Protein AF-A0A5P6VT16-F1 (afdb_monomer_lite)

pLDDT: mean 87.95, std 10.65, range [38.97, 98.38]

Sequence (265 aa):
MRKNKILIAFFLSLLVLIGIEFFIYVNYSTITKDVTNISFVVSGDNMDLWENLRTGAETAALDNDCEILFVTSSVEAGAEGEIEAIKRQLKDGADYVVVSSNYHSEVEDYISEMGLEDKVSFLSTGDDDAMNKELVSYILKNSSNSVLLLCNQQDEQLGTLLKDSNIYFKTMSFEDYSFEEDITFKNFDIYAIDNRSEAVYYLDKGMVKALAYRDDYSLGYITVKQVLTGKSFSSIAKQVPLYYVVDKESMYTEKFQKILFPFAK

InterPro domains:
  IPR028082 Periplasmic binding protein-like I [SSF53822] (38-113)

Secondary structure (DSSP, 8-state):
-HHHHHHHHHHHHHHHHHHHHHHHHHHHTTTS----EEEEEEESSSSTTTHHHHHHHHHHHHHHT-EEEEEEE-GGGHHHHHHHHHHHHHHTT-SEEEEE-S-HHHHHHHHHHHT-TTTEEEPP---HHHHHHHHHHHHHHH--S-EEEEESS--HHHHHHHHTSS--EEEE-STT--TTT-GGGTTSEEEEE--SHHHHHHHHHTSSSEEEEE-HHHHHHHHHHHHHH---HHHHSTT---EEEEETTTTTSHHHHHHHS----

Radius of gyration: 25.92 Å; chains: 1; bounding box: 53×57×88 Å

Organism: Pseudobutyrivibrio xylanivorans (NCBI:txid185007)

Foldseek 3Di:
DVVVVVVVVVVVVVVVVVVVVVVCVVCVVVVDDPAAEEEEEEEAPDCQQPVLLVLLLVVLCVVPRHHYHYDYFYVVCAPVSSLVVVVVCVVVPHQAYEYAHPNCVSNVVVCVVVVVPLHYYYQDPACVVVLLLVQLVVCLVPDPAAAEEAEQDPDVVNVVSCVVDPHHYDYDHPVVDDLVPDPVCVRHAYAYEGAGLVNVVCLLVCVHFKYKHFQSSNSSNLVSVCSVPVDDSCVSCPPPPGIDIDHNVRCPPPVNVCRNCPPDD

Structure (mmCIF, N/CA/C/O backbone):
data_AF-A0A5P6VT16-F1
#
_entry.id   AF-A0A5P6VT16-F1
#
loop_
_atom_site.group_PDB
_atom_site.id
_atom_site.type_symbol
_atom_site.label_atom_id
_atom_site.label_alt_id
_atom_site.label_comp_id
_atom_site.label_asym_id
_atom_site.label_entity_id
_atom_site.label_seq_id
_atom_site.pdbx_PDB_ins_code
_atom_site.Cartn_x
_atom_site.Cartn_y
_atom_site.Cartn_z
_atom_site.occupancy
_atom_site.B_iso_or_equiv
_atom_site.auth_seq_id
_atom_site.auth_comp_id
_atom_site.auth_asym_id
_atom_site.auth_atom_id
_atom_site.pdbx_PDB_model_num
ATOM 1 N N . MET A 1 1 ? 33.244 -39.686 -57.682 1.00 58.06 1 MET A N 1
ATOM 2 C CA . MET A 1 1 ? 32.699 -38.323 -57.912 1.00 58.06 1 MET A CA 1
ATOM 3 C C . MET A 1 1 ? 31.344 -38.055 -57.237 1.00 58.06 1 MET A C 1
ATOM 5 O O . MET A 1 1 ? 31.183 -36.966 -56.709 1.00 58.06 1 MET A O 1
ATOM 9 N N . ARG A 1 2 ? 30.375 -38.993 -57.202 1.00 64.19 2 ARG A N 1
ATOM 10 C CA . ARG A 1 2 ? 29.028 -38.759 -56.615 1.00 64.19 2 ARG A CA 1
ATOM 11 C C . ARG A 1 2 ? 29.013 -38.560 -55.085 1.00 64.19 2 ARG A C 1
ATOM 13 O O . ARG A 1 2 ? 28.271 -37.718 -54.604 1.00 64.19 2 ARG A O 1
ATOM 20 N N . LYS A 1 3 ? 29.874 -39.270 -54.338 1.00 69.00 3 LYS A N 1
ATOM 21 C CA . LYS A 1 3 ? 30.001 -39.147 -52.868 1.00 69.00 3 LYS A CA 1
ATOM 22 C C . LYS A 1 3 ? 30.502 -37.762 -52.422 1.00 69.00 3 LYS A C 1
ATOM 24 O O . LYS A 1 3 ? 29.952 -37.189 -51.492 1.00 69.00 3 LYS A O 1
ATOM 29 N N . ASN A 1 4 ? 31.458 -37.180 -53.148 1.00 73.62 4 ASN A N 1
ATOM 30 C CA . ASN A 1 4 ? 32.001 -35.852 -52.834 1.00 73.62 4 ASN A CA 1
ATOM 31 C C . ASN A 1 4 ? 30.965 -34.743 -53.077 1.00 73.62 4 ASN A C 1
ATOM 33 O O . ASN A 1 4 ? 30.931 -33.777 -52.331 1.00 73.62 4 ASN A O 1
ATOM 37 N N . LYS A 1 5 ? 30.075 -34.904 -54.069 1.00 80.12 5 LYS A N 1
ATOM 38 C CA . LYS A 1 5 ? 28.977 -33.953 -54.320 1.00 80.12 5 LYS A CA 1
ATOM 39 C C . LYS A 1 5 ? 27.949 -33.929 -53.183 1.00 80.12 5 LYS A C 1
ATOM 41 O O . LYS A 1 5 ? 27.425 -32.868 -52.878 1.00 80.12 5 LYS A O 1
ATOM 46 N N . ILE A 1 6 ? 27.695 -35.076 -52.546 1.00 87.00 6 ILE A N 1
ATOM 47 C CA . ILE A 1 6 ? 26.780 -35.180 -51.395 1.00 87.00 6 ILE A CA 1
ATOM 48 C C . ILE A 1 6 ? 27.394 -34.510 -50.161 1.00 87.00 6 ILE A C 1
ATOM 50 O O . ILE A 1 6 ? 26.720 -33.735 -49.496 1.00 87.00 6 ILE A O 1
ATOM 54 N N . LEU A 1 7 ? 28.683 -34.750 -49.900 1.00 87.56 7 LEU A N 1
ATOM 55 C CA . LEU A 1 7 ? 29.422 -34.071 -48.829 1.00 87.56 7 LEU A CA 1
ATOM 56 C C . LEU A 1 7 ? 29.428 -32.548 -49.016 1.00 87.56 7 LEU A C 1
ATOM 58 O O . LEU A 1 7 ? 29.137 -31.817 -48.079 1.00 87.56 7 LEU A O 1
ATOM 62 N N . ILE A 1 8 ? 29.688 -32.070 -50.234 1.00 88.88 8 ILE A N 1
ATOM 63 C CA . ILE A 1 8 ? 29.669 -30.634 -50.546 1.00 88.88 8 ILE A CA 1
ATOM 64 C C . ILE A 1 8 ? 28.267 -30.039 -50.342 1.00 88.88 8 ILE A C 1
ATOM 66 O O . ILE A 1 8 ? 28.143 -28.977 -49.742 1.00 88.88 8 ILE A O 1
ATOM 70 N N . ALA A 1 9 ? 27.211 -30.730 -50.786 1.00 89.94 9 ALA A N 1
ATOM 71 C CA . ALA A 1 9 ? 25.833 -30.286 -50.577 1.00 89.94 9 ALA A CA 1
ATOM 72 C C . ALA A 1 9 ? 25.458 -30.217 -49.086 1.00 89.94 9 ALA A C 1
ATOM 74 O O . ALA A 1 9 ? 24.780 -29.283 -48.667 1.00 89.94 9 ALA A O 1
ATOM 75 N N . PHE A 1 10 ? 25.942 -31.165 -48.279 1.00 93.56 10 PHE A N 1
ATOM 76 C CA . PHE A 1 10 ? 25.746 -31.161 -46.832 1.00 93.56 10 PHE A CA 1
ATOM 77 C C . PHE A 1 10 ? 26.415 -29.950 -46.163 1.00 93.56 10 PHE A C 1
ATOM 79 O O . PHE A 1 10 ? 25.763 -29.235 -45.407 1.00 93.56 10 PHE A O 1
ATOM 86 N N . PHE A 1 11 ? 27.679 -29.657 -46.491 1.00 94.56 11 PHE A N 1
ATOM 87 C CA . PHE A 1 11 ? 28.374 -28.480 -45.952 1.00 94.56 11 PHE A CA 1
ATOM 88 C C . PHE A 1 11 ? 27.746 -27.156 -46.403 1.00 94.56 11 PHE A C 1
ATOM 90 O O . PHE A 1 11 ? 27.659 -26.223 -45.609 1.00 94.56 11 PHE A O 1
ATOM 97 N N . LEU A 1 12 ? 27.261 -27.079 -47.646 1.00 94.50 12 LEU A N 1
ATOM 98 C CA . LEU A 1 12 ? 26.498 -25.925 -48.133 1.00 94.50 12 LEU A CA 1
ATOM 99 C C . LEU A 1 12 ? 25.199 -25.733 -47.345 1.00 94.50 12 LEU A C 1
ATOM 101 O O . LEU A 1 12 ? 24.892 -24.615 -46.950 1.00 94.50 12 LEU A O 1
ATOM 105 N N . SER A 1 13 ? 24.467 -26.813 -47.068 1.00 92.94 13 SER A N 1
ATOM 106 C CA . SER A 1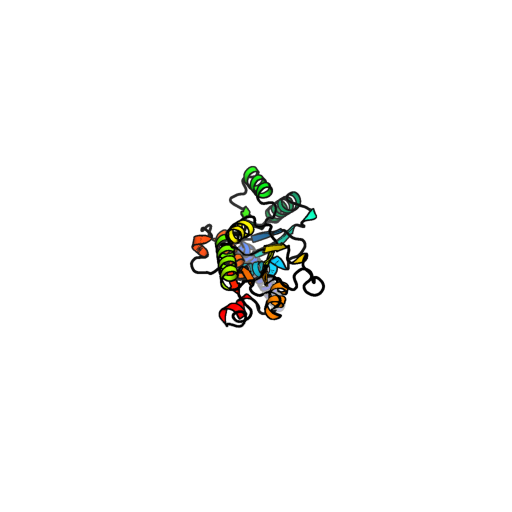 13 ? 23.262 -26.757 -46.236 1.00 92.94 13 SER A CA 1
ATOM 107 C C . SER A 1 13 ? 23.566 -26.293 -44.810 1.00 92.94 13 SER A C 1
ATOM 109 O O . SER A 1 13 ? 22.794 -25.522 -44.248 1.00 92.94 13 SER A O 1
ATOM 111 N N . LEU A 1 14 ? 24.685 -26.740 -44.231 1.00 95.44 14 LEU A N 1
ATOM 112 C CA . LEU A 1 14 ? 25.118 -26.324 -42.896 1.00 95.44 14 LEU A CA 1
ATOM 113 C C . LEU A 1 14 ? 25.451 -24.825 -42.861 1.00 95.44 14 LEU A C 1
ATOM 115 O O . LEU A 1 14 ? 25.030 -24.119 -41.953 1.00 95.44 14 LEU A O 1
ATOM 119 N N . LEU A 1 15 ? 26.154 -24.327 -43.882 1.00 95.06 15 LEU A N 1
ATOM 120 C CA . LEU A 1 15 ? 26.464 -22.902 -44.028 1.00 95.06 15 LEU A CA 1
ATOM 121 C C . LEU A 1 15 ? 25.205 -22.043 -44.164 1.00 95.06 15 LEU A C 1
ATOM 123 O O . LEU A 1 15 ? 25.150 -20.956 -43.599 1.00 95.06 15 LEU A O 1
ATOM 127 N N . VAL A 1 16 ? 24.192 -22.532 -44.881 1.00 96.00 16 VAL A N 1
ATOM 128 C CA . VAL A 1 16 ? 22.901 -21.842 -44.995 1.00 96.00 16 VAL A CA 1
ATOM 129 C C . VAL A 1 16 ? 22.181 -21.801 -43.646 1.00 96.00 16 VAL A C 1
ATOM 131 O O . VAL A 1 16 ? 21.675 -20.745 -43.285 1.00 96.00 16 VAL A O 1
ATOM 134 N N . LEU A 1 17 ? 22.176 -22.896 -42.877 1.00 96.31 17 LEU A N 1
ATOM 135 C CA . LEU A 1 17 ? 21.584 -22.922 -41.532 1.00 96.31 17 LEU A CA 1
ATOM 136 C C . LEU A 1 17 ? 22.273 -21.935 -40.584 1.00 96.31 17 LEU A C 1
ATOM 138 O O . LEU A 1 17 ? 21.596 -21.124 -39.963 1.00 96.31 17 LEU A O 1
ATOM 142 N N . ILE A 1 18 ? 23.608 -21.935 -40.556 1.00 96.19 18 ILE A N 1
ATOM 143 C CA . ILE A 1 18 ? 24.394 -20.981 -39.758 1.00 96.19 18 ILE A CA 1
ATOM 144 C C . ILE A 1 18 ? 24.110 -19.542 -40.207 1.00 96.19 18 ILE A C 1
ATOM 146 O O . ILE A 1 18 ? 23.984 -18.646 -39.379 1.00 96.19 18 ILE A O 1
ATOM 150 N N . GLY A 1 19 ? 23.977 -19.307 -41.516 1.00 95.62 19 GLY A N 1
ATOM 151 C CA . GLY A 1 19 ? 23.623 -17.996 -42.057 1.00 95.62 19 GLY A CA 1
ATOM 152 C C . GLY A 1 19 ? 22.228 -17.531 -41.635 1.00 95.62 19 GLY A C 1
ATOM 153 O O . GLY A 1 19 ? 22.052 -16.353 -41.341 1.00 95.62 19 GLY A O 1
ATOM 154 N N . ILE A 1 20 ? 21.253 -18.443 -41.564 1.00 95.06 20 ILE A N 1
ATOM 155 C CA . ILE A 1 20 ? 19.899 -18.154 -41.073 1.00 95.06 20 ILE A CA 1
ATOM 156 C C . ILE A 1 20 ? 19.929 -17.854 -39.571 1.00 95.06 20 ILE A C 1
ATOM 158 O O . ILE A 1 20 ? 19.359 -16.850 -39.160 1.00 95.06 20 ILE A O 1
ATOM 162 N N . GLU A 1 21 ? 20.618 -18.662 -38.761 1.00 92.69 21 GLU A N 1
ATOM 163 C CA . GLU A 1 21 ? 20.774 -18.408 -37.320 1.00 92.69 21 GLU A CA 1
ATOM 164 C C . GLU A 1 21 ? 21.469 -17.070 -37.055 1.00 92.69 21 GLU A C 1
ATOM 166 O O . GLU A 1 21 ? 21.004 -16.283 -36.233 1.00 92.69 21 GLU A O 1
ATOM 171 N N . PHE A 1 22 ? 22.534 -16.766 -37.799 1.00 92.31 22 PHE A N 1
ATOM 172 C CA . PHE A 1 22 ? 23.239 -15.492 -37.706 1.00 92.31 22 PHE A CA 1
ATOM 173 C C . PHE A 1 22 ? 22.358 -14.317 -38.141 1.00 92.31 22 PHE A C 1
ATOM 175 O O . PHE A 1 22 ? 22.348 -13.277 -37.488 1.00 92.31 22 PHE A O 1
ATOM 182 N N . PHE A 1 23 ? 21.582 -14.477 -39.216 1.00 90.62 23 PHE A N 1
ATOM 183 C CA . PHE A 1 23 ? 20.633 -13.461 -39.665 1.00 90.62 23 PHE A CA 1
ATOM 184 C C . PHE A 1 23 ? 19.537 -13.219 -38.624 1.00 90.62 23 PHE A C 1
ATOM 186 O O . PHE A 1 23 ? 19.219 -12.066 -38.344 1.00 90.62 23 PHE A O 1
ATOM 193 N N . ILE A 1 24 ? 18.995 -14.277 -38.017 1.00 88.06 24 ILE A N 1
ATOM 194 C CA . ILE A 1 24 ? 18.037 -14.164 -36.914 1.00 88.06 24 ILE A CA 1
ATOM 195 C C . ILE A 1 24 ? 18.693 -13.445 -35.737 1.00 88.06 24 ILE A C 1
ATOM 197 O O . ILE A 1 24 ? 18.118 -12.484 -35.260 1.00 88.06 24 ILE A O 1
ATOM 201 N N . TYR A 1 25 ? 19.901 -13.831 -35.320 1.00 84.12 25 TYR A N 1
ATOM 202 C CA . TYR A 1 25 ? 20.623 -13.213 -34.203 1.00 84.12 25 TYR A CA 1
ATOM 203 C C . TYR A 1 25 ? 20.893 -11.715 -34.416 1.00 84.12 25 TYR A C 1
ATOM 205 O O . TYR A 1 25 ? 20.636 -10.908 -33.527 1.00 84.12 25 TYR A O 1
ATOM 213 N N . VAL A 1 26 ? 21.360 -11.323 -35.606 1.00 81.06 26 VAL A N 1
ATOM 214 C CA . VAL A 1 26 ? 21.640 -9.913 -35.934 1.00 81.06 26 VAL A CA 1
ATOM 215 C C . VAL A 1 26 ? 20.359 -9.079 -35.990 1.00 81.06 26 VAL A C 1
ATOM 217 O O . VAL A 1 26 ? 20.375 -7.926 -35.573 1.00 81.06 26 VAL A O 1
ATOM 220 N N . ASN A 1 27 ? 19.253 -9.650 -36.475 1.00 76.12 27 ASN A N 1
ATOM 221 C CA . ASN A 1 27 ? 17.959 -8.961 -36.528 1.00 76.12 27 ASN A CA 1
ATOM 222 C C . ASN A 1 27 ? 17.112 -9.161 -35.256 1.00 76.12 27 ASN A C 1
ATOM 224 O O . ASN A 1 27 ? 16.048 -8.560 -35.127 1.00 76.12 27 ASN A O 1
ATOM 228 N N . TYR A 1 28 ? 17.564 -9.976 -34.299 1.00 65.00 28 TYR A N 1
ATOM 229 C CA . TYR A 1 28 ? 16.864 -10.225 -33.037 1.00 65.00 28 TYR A CA 1
ATOM 230 C C . TYR A 1 28 ? 16.788 -8.946 -32.198 1.00 65.00 28 TYR A C 1
ATOM 232 O O . TYR A 1 28 ? 15.742 -8.635 -31.635 1.00 65.00 28 TYR A O 1
ATOM 240 N N . SER A 1 29 ? 17.858 -8.144 -32.215 1.00 56.09 29 SER A N 1
ATOM 241 C CA . SER A 1 29 ? 17.920 -6.842 -31.538 1.00 56.09 29 SER A CA 1
ATOM 242 C C . SER A 1 29 ? 16.958 -5.798 -32.110 1.00 56.09 29 SER A C 1
ATOM 244 O O . SER A 1 29 ? 16.706 -4.786 -31.469 1.00 56.09 29 SER A O 1
ATOM 246 N N . THR A 1 30 ? 16.408 -6.022 -33.308 1.00 53.25 30 THR A N 1
ATOM 247 C CA . THR A 1 30 ? 15.412 -5.131 -33.925 1.00 53.25 30 THR A CA 1
ATOM 248 C C . THR A 1 30 ? 13.970 -5.549 -33.613 1.00 53.25 30 THR A C 1
ATOM 250 O O . THR A 1 30 ? 13.046 -4.821 -33.967 1.00 53.25 30 THR A O 1
ATOM 253 N N . ILE A 1 31 ? 13.764 -6.710 -32.974 1.00 52.75 31 ILE A N 1
ATOM 254 C CA . ILE A 1 31 ? 12.443 -7.309 -32.708 1.00 52.75 31 ILE A CA 1
ATOM 255 C C . ILE A 1 31 ? 12.099 -7.303 -31.208 1.00 52.75 31 ILE A C 1
ATOM 257 O O . ILE A 1 31 ? 10.918 -7.276 -30.861 1.00 52.75 31 ILE A O 1
ATOM 261 N N . THR A 1 32 ? 13.085 -7.280 -30.306 1.00 52.44 32 THR A N 1
ATOM 262 C CA . THR A 1 32 ? 12.828 -7.098 -28.871 1.00 52.44 32 THR A CA 1
ATOM 263 C C . THR A 1 32 ? 12.469 -5.640 -28.597 1.00 52.44 32 THR A C 1
ATOM 265 O O . THR A 1 32 ? 13.326 -4.761 -28.655 1.00 52.44 32 THR A O 1
ATOM 268 N N . LYS A 1 33 ? 11.185 -5.386 -28.326 1.00 56.12 33 LYS A N 1
ATOM 269 C CA . LYS A 1 33 ? 10.709 -4.169 -27.655 1.00 56.12 33 LYS A CA 1
ATOM 270 C C . LYS A 1 33 ? 11.601 -3.955 -26.424 1.00 56.12 33 LYS A C 1
ATOM 272 O O . LYS A 1 33 ? 11.806 -4.914 -25.686 1.00 56.12 33 LYS A O 1
ATOM 277 N N . ASP A 1 34 ? 12.171 -2.762 -26.264 1.00 70.94 34 ASP A N 1
ATOM 278 C CA . ASP A 1 34 ? 12.968 -2.421 -25.080 1.00 70.94 34 ASP A CA 1
ATOM 279 C C . ASP A 1 34 ? 12.079 -2.670 -23.852 1.00 70.94 34 ASP A C 1
ATOM 281 O O . ASP A 1 34 ? 11.010 -2.060 -23.730 1.00 70.94 34 ASP A O 1
ATOM 285 N N . VAL A 1 35 ? 12.422 -3.675 -23.045 1.00 86.44 35 VAL A N 1
ATOM 286 C CA . VAL A 1 35 ? 11.613 -4.075 -21.890 1.00 86.44 35 VAL A CA 1
ATOM 287 C C . VAL A 1 35 ? 11.861 -3.035 -20.816 1.00 86.44 35 VAL A C 1
ATOM 289 O O . VAL A 1 35 ? 12.987 -2.888 -20.351 1.00 86.44 35 VAL A O 1
ATOM 292 N N . THR A 1 36 ? 10.819 -2.295 -20.448 1.00 94.56 36 THR A N 1
ATOM 293 C CA . THR A 1 36 ? 10.935 -1.282 -19.400 1.00 94.56 36 THR A CA 1
ATOM 294 C C . THR A 1 36 ? 11.198 -1.955 -18.057 1.00 94.56 36 THR A C 1
ATOM 296 O O . THR A 1 36 ? 10.441 -2.838 -17.656 1.00 94.56 36 THR A O 1
ATOM 299 N N . ASN A 1 37 ? 12.236 -1.517 -17.354 1.00 96.25 37 ASN A N 1
ATOM 300 C CA . ASN A 1 37 ? 12.629 -2.019 -16.044 1.00 96.25 37 ASN A CA 1
ATOM 301 C C . ASN A 1 37 ? 12.201 -1.034 -14.953 1.00 96.25 37 ASN A C 1
ATOM 303 O O . ASN A 1 37 ? 12.633 0.121 -14.945 1.00 96.25 37 ASN A O 1
ATOM 307 N N . ILE A 1 38 ? 11.364 -1.484 -14.018 1.00 98.12 38 ILE A N 1
ATOM 308 C CA . ILE A 1 38 ? 10.862 -0.664 -12.908 1.00 98.12 38 ILE A CA 1
ATOM 309 C C . ILE A 1 38 ? 11.318 -1.270 -11.579 1.00 98.12 38 ILE A C 1
ATOM 311 O O . ILE A 1 38 ? 10.876 -2.351 -11.190 1.00 98.12 38 ILE A O 1
ATOM 315 N N . SER A 1 39 ? 12.156 -0.554 -10.835 1.00 98.06 39 SER A N 1
ATOM 316 C CA . SER A 1 39 ? 12.567 -0.990 -9.499 1.00 98.06 39 SER A CA 1
ATOM 317 C C . SER A 1 39 ? 11.718 -0.337 -8.412 1.00 98.06 39 SER A C 1
ATOM 319 O O . SER A 1 39 ? 11.526 0.872 -8.406 1.00 98.06 39 SER A O 1
ATOM 321 N N . PHE A 1 40 ? 11.252 -1.119 -7.449 1.00 97.94 40 PHE A N 1
ATOM 322 C CA . PHE A 1 40 ? 10.616 -0.653 -6.224 1.00 97.94 40 PHE A CA 1
ATOM 323 C C . PHE A 1 40 ? 11.640 -0.690 -5.090 1.00 97.94 40 PHE A C 1
ATOM 325 O O . PHE A 1 40 ? 12.167 -1.753 -4.763 1.00 97.94 40 PHE A O 1
ATOM 332 N N . VAL A 1 41 ? 11.920 0.465 -4.491 1.00 96.88 41 VAL A N 1
ATOM 333 C CA . VAL A 1 41 ? 12.727 0.598 -3.273 1.00 96.88 41 VAL A CA 1
ATOM 334 C C . VAL A 1 41 ? 11.771 0.854 -2.117 1.00 96.88 41 VAL A C 1
ATOM 336 O O . VAL A 1 41 ? 11.066 1.861 -2.109 1.00 96.88 41 VAL A O 1
ATOM 339 N N . VAL A 1 42 ? 11.714 -0.070 -1.164 1.00 94.06 42 VAL A N 1
ATOM 340 C CA . VAL A 1 42 ? 10.754 -0.028 -0.055 1.00 94.06 42 VAL A CA 1
ATOM 341 C C . VAL A 1 42 ? 11.464 -0.072 1.296 1.00 94.06 42 VAL A C 1
ATOM 343 O O . VAL A 1 42 ? 12.429 -0.819 1.470 1.00 94.06 42 VAL A O 1
ATOM 346 N N . SER A 1 43 ? 10.997 0.721 2.259 1.00 89.56 43 SER A N 1
ATOM 347 C CA . SER A 1 43 ? 11.519 0.698 3.628 1.00 89.56 43 SER A CA 1
ATOM 348 C C . SER A 1 43 ? 11.143 -0.593 4.358 1.00 89.56 43 SER A C 1
ATOM 350 O O . SER A 1 43 ? 10.011 -1.071 4.258 1.00 89.56 43 SER A O 1
ATOM 352 N N . GLY A 1 44 ? 12.065 -1.114 5.162 1.00 85.50 44 GLY A N 1
ATOM 353 C CA . GLY A 1 44 ? 11.826 -2.239 6.063 1.00 85.50 44 GLY A CA 1
ATOM 354 C C . GLY A 1 44 ? 12.870 -3.338 5.924 1.00 85.50 44 GLY A C 1
ATOM 355 O O . GLY A 1 44 ? 13.586 -3.433 4.930 1.00 85.50 44 GLY A O 1
ATOM 356 N N . ASP A 1 45 ? 12.949 -4.195 6.936 1.00 83.19 45 ASP A N 1
ATOM 357 C CA . ASP A 1 45 ? 13.944 -5.270 6.975 1.00 83.19 45 ASP A CA 1
ATOM 358 C C . ASP A 1 45 ? 13.466 -6.552 6.266 1.00 83.19 45 ASP A C 1
ATOM 360 O O . ASP A 1 45 ? 14.270 -7.433 5.960 1.00 83.19 45 ASP A O 1
ATOM 364 N N . ASN A 1 46 ? 12.164 -6.661 5.975 1.00 81.19 46 ASN A N 1
ATOM 365 C CA . ASN A 1 46 ? 11.552 -7.803 5.295 1.00 81.19 46 ASN A CA 1
ATOM 366 C C . ASN A 1 46 ? 10.546 -7.369 4.208 1.00 81.19 46 ASN A C 1
ATOM 368 O O . ASN A 1 46 ? 10.200 -6.195 4.080 1.00 81.19 46 ASN A O 1
ATOM 372 N N . MET A 1 47 ? 10.117 -8.333 3.386 1.00 83.69 47 MET A N 1
ATOM 373 C CA . MET A 1 47 ? 9.183 -8.114 2.271 1.00 83.69 47 MET A CA 1
ATOM 374 C C . MET A 1 47 ? 7.718 -8.319 2.671 1.00 83.69 47 MET A C 1
ATOM 376 O O . MET A 1 47 ? 6.836 -7.980 1.893 1.00 83.69 47 MET A O 1
ATOM 380 N N . ASP A 1 48 ? 7.437 -8.829 3.873 1.00 80.69 48 ASP A N 1
ATOM 381 C CA . ASP A 1 48 ? 6.101 -9.297 4.270 1.00 80.69 48 ASP A CA 1
ATOM 382 C C . ASP A 1 48 ? 5.027 -8.201 4.163 1.00 80.69 48 ASP A C 1
ATOM 384 O O . ASP A 1 48 ? 3.913 -8.464 3.712 1.00 80.69 48 ASP A O 1
ATOM 388 N N . LEU A 1 49 ? 5.374 -6.957 4.521 1.00 78.81 49 LEU A N 1
ATOM 389 C CA . LEU A 1 49 ? 4.497 -5.783 4.378 1.00 78.81 49 LEU A CA 1
ATOM 390 C C . LEU A 1 49 ? 4.225 -5.406 2.915 1.00 78.81 49 LEU A C 1
ATOM 392 O O . LEU A 1 49 ? 3.225 -4.766 2.612 1.00 78.81 49 LEU A O 1
ATOM 396 N N . TRP A 1 50 ? 5.112 -5.807 2.010 1.00 87.44 50 TRP A N 1
ATOM 397 C CA . TRP A 1 50 ? 5.126 -5.405 0.610 1.00 87.44 50 TRP A CA 1
ATOM 398 C C . TRP A 1 50 ? 4.706 -6.531 -0.339 1.00 87.44 50 TRP A C 1
ATOM 400 O O . TRP A 1 50 ? 4.591 -6.280 -1.534 1.00 87.44 50 TRP A O 1
ATOM 410 N N . GLU A 1 51 ? 4.436 -7.751 0.137 1.00 88.06 51 GLU A N 1
ATOM 411 C CA . GLU A 1 51 ? 4.116 -8.895 -0.735 1.00 88.06 51 GLU A CA 1
ATOM 412 C C . GLU A 1 51 ? 2.853 -8.676 -1.579 1.00 88.06 51 GLU A C 1
ATOM 414 O O . GLU A 1 51 ? 2.825 -8.995 -2.772 1.00 88.06 51 GLU A O 1
ATOM 419 N N . ASN A 1 52 ? 1.808 -8.076 -1.003 1.00 88.62 52 ASN A N 1
ATOM 420 C CA . ASN A 1 52 ? 0.589 -7.764 -1.754 1.00 88.62 52 ASN A CA 1
ATOM 421 C C . ASN A 1 52 ? 0.849 -6.679 -2.807 1.00 88.62 52 ASN A C 1
ATOM 423 O O . ASN A 1 52 ? 0.443 -6.839 -3.961 1.00 88.62 52 ASN A O 1
ATOM 427 N N . LEU A 1 53 ? 1.596 -5.632 -2.436 1.00 92.00 53 LEU A N 1
ATOM 428 C CA . LEU A 1 53 ? 2.048 -4.580 -3.351 1.00 92.00 53 LEU A CA 1
ATOM 429 C C . LEU A 1 53 ? 2.865 -5.170 -4.509 1.00 92.00 53 LEU A C 1
ATOM 431 O O . LEU A 1 53 ? 2.592 -4.889 -5.678 1.00 92.00 53 LEU A O 1
ATOM 435 N N . ARG A 1 54 ? 3.824 -6.041 -4.183 1.00 93.75 54 ARG A N 1
ATOM 436 C CA . ARG A 1 54 ? 4.684 -6.763 -5.121 1.00 93.75 54 ARG A CA 1
ATOM 437 C C . ARG A 1 54 ? 3.864 -7.607 -6.079 1.00 93.75 54 ARG A C 1
ATOM 439 O O . ARG A 1 54 ? 4.015 -7.460 -7.284 1.00 93.75 54 ARG A O 1
ATOM 446 N N . THR A 1 55 ? 2.934 -8.410 -5.573 1.00 92.81 55 THR A N 1
ATOM 447 C CA . THR A 1 55 ? 2.064 -9.258 -6.402 1.00 92.81 55 THR A CA 1
ATOM 448 C C . THR A 1 55 ? 1.212 -8.428 -7.372 1.00 92.81 55 THR A C 1
ATOM 450 O O . THR A 1 55 ? 1.045 -8.793 -8.542 1.00 92.81 55 THR A O 1
ATOM 453 N N . GLY A 1 56 ? 0.684 -7.291 -6.911 1.00 93.56 56 GLY A N 1
ATOM 454 C CA . GLY A 1 56 ? -0.059 -6.346 -7.745 1.00 93.56 56 GLY A CA 1
ATOM 455 C C . GLY A 1 56 ? 0.793 -5.754 -8.863 1.00 93.56 56 GLY A C 1
ATOM 456 O O . GLY A 1 56 ? 0.402 -5.779 -10.034 1.00 93.56 56 GLY A O 1
ATOM 457 N N . ALA A 1 57 ? 1.990 -5.286 -8.509 1.00 96.62 57 ALA A N 1
ATOM 458 C CA . ALA A 1 57 ? 2.961 -4.773 -9.463 1.00 96.62 57 ALA A CA 1
ATOM 459 C C . ALA A 1 57 ? 3.389 -5.853 -10.473 1.00 96.62 57 ALA A C 1
ATOM 461 O O . ALA A 1 57 ? 3.399 -5.577 -11.669 1.00 96.62 57 ALA A O 1
ATOM 462 N N . GLU A 1 58 ? 3.669 -7.089 -10.037 1.00 96.38 58 GLU A N 1
ATOM 463 C CA . GLU A 1 58 ? 4.060 -8.212 -10.913 1.00 96.38 58 GLU A CA 1
ATOM 464 C C . GLU A 1 58 ? 2.954 -8.537 -11.914 1.00 96.38 58 GLU A C 1
ATOM 466 O O . GLU A 1 58 ? 3.221 -8.770 -13.092 1.00 96.38 58 GLU A O 1
ATOM 471 N N . THR A 1 59 ? 1.698 -8.496 -11.467 1.00 96.06 59 THR A N 1
ATOM 472 C CA . THR A 1 59 ? 0.544 -8.688 -12.352 1.00 96.06 59 THR A CA 1
ATOM 473 C C . THR A 1 59 ? 0.497 -7.594 -13.421 1.00 96.06 59 THR A C 1
ATOM 475 O O . THR A 1 59 ? 0.359 -7.895 -14.606 1.00 96.06 59 THR A O 1
ATOM 478 N N . ALA A 1 60 ? 0.651 -6.323 -13.034 1.00 95.94 60 ALA A N 1
ATOM 479 C CA . ALA A 1 60 ? 0.699 -5.230 -14.002 1.00 95.94 60 ALA A CA 1
ATOM 480 C C . ALA A 1 60 ? 1.902 -5.348 -14.943 1.00 95.94 60 ALA A C 1
ATOM 482 O O . ALA A 1 60 ? 1.784 -5.007 -16.118 1.00 95.94 60 ALA A O 1
ATOM 483 N N . ALA A 1 61 ? 3.034 -5.843 -14.455 1.00 95.88 61 ALA A N 1
ATOM 484 C CA . ALA A 1 61 ? 4.229 -6.022 -15.259 1.00 95.88 61 ALA A CA 1
ATOM 485 C C . ALA A 1 61 ? 4.012 -7.042 -16.383 1.00 95.88 61 ALA A C 1
ATOM 487 O O . ALA A 1 61 ? 4.293 -6.756 -17.549 1.00 95.88 61 ALA A O 1
ATOM 488 N N . LEU A 1 62 ? 3.387 -8.175 -16.045 1.00 94.44 62 LEU A N 1
ATOM 489 C CA . LEU A 1 62 ? 2.959 -9.188 -17.011 1.00 94.44 62 LEU A CA 1
ATOM 490 C C . LEU A 1 62 ? 1.971 -8.623 -18.040 1.00 94.44 62 LEU A C 1
ATOM 492 O O . LEU A 1 62 ? 2.105 -8.900 -19.228 1.00 94.44 62 LEU A O 1
ATOM 496 N N . ASP A 1 63 ? 1.007 -7.809 -17.605 1.00 95.88 63 ASP A N 1
ATOM 497 C CA . ASP A 1 63 ? 0.006 -7.202 -18.492 1.00 95.88 63 ASP A CA 1
ATOM 498 C C . ASP A 1 63 ? 0.594 -6.165 -19.471 1.00 95.88 63 ASP A C 1
ATOM 500 O O . ASP A 1 63 ? -0.058 -5.826 -20.462 1.00 95.88 63 ASP A O 1
ATOM 504 N N . ASN A 1 64 ? 1.777 -5.607 -19.182 1.00 94.00 64 ASN A N 1
ATOM 505 C CA . ASN A 1 64 ? 2.357 -4.483 -19.929 1.00 94.00 64 ASN A CA 1
ATOM 506 C C . ASN A 1 64 ? 3.720 -4.785 -20.577 1.00 94.00 64 ASN A C 1
ATOM 508 O O . ASN A 1 64 ? 4.319 -3.879 -21.162 1.00 94.00 64 ASN A O 1
ATOM 512 N N . ASP A 1 65 ? 4.181 -6.038 -20.531 1.00 92.56 65 ASP A N 1
ATOM 513 C CA . ASP A 1 65 ? 5.500 -6.467 -21.016 1.00 92.56 65 ASP A CA 1
ATOM 514 C C . ASP A 1 65 ? 6.658 -5.664 -20.385 1.00 92.56 65 ASP A C 1
ATOM 516 O O . ASP A 1 65 ? 7.553 -5.194 -21.093 1.00 92.56 65 ASP A O 1
ATOM 520 N N . CYS A 1 66 ? 6.621 -5.458 -19.065 1.00 94.69 66 CYS A N 1
ATOM 521 C CA . CYS A 1 66 ? 7.702 -4.805 -18.325 1.00 94.69 66 CYS A CA 1
ATOM 522 C C . CYS A 1 66 ? 8.272 -5.729 -17.242 1.00 94.69 66 CYS A C 1
ATOM 524 O O . CYS A 1 66 ? 7.641 -6.707 -16.839 1.00 94.69 66 CYS A O 1
ATOM 526 N N . GLU A 1 67 ? 9.475 -5.421 -16.773 1.00 95.00 67 GLU A N 1
ATOM 527 C CA . GLU A 1 67 ? 10.137 -6.145 -15.692 1.00 95.00 67 GLU A CA 1
ATOM 528 C C . GLU A 1 67 ? 10.122 -5.308 -14.422 1.00 95.00 67 GLU A C 1
ATOM 530 O O . GLU A 1 67 ? 10.215 -4.078 -14.463 1.00 95.00 67 GLU A O 1
ATOM 535 N N . ILE A 1 68 ? 9.984 -5.986 -13.283 1.00 96.44 68 ILE A N 1
ATOM 536 C CA . ILE A 1 68 ? 9.997 -5.323 -11.988 1.00 96.44 68 ILE A CA 1
ATOM 537 C C . ILE A 1 68 ? 10.948 -5.992 -11.014 1.00 96.44 68 ILE A C 1
ATOM 539 O O . ILE A 1 68 ? 11.084 -7.216 -10.988 1.00 96.44 68 ILE A O 1
ATOM 543 N N . LEU A 1 69 ? 11.564 -5.172 -10.168 1.00 96.69 69 LEU A N 1
ATOM 544 C CA . LEU A 1 69 ? 12.469 -5.619 -9.119 1.00 96.69 69 LEU A CA 1
ATOM 545 C C . LEU A 1 69 ? 12.110 -4.938 -7.802 1.00 96.69 69 LEU A C 1
ATOM 547 O O . LEU A 1 69 ? 12.048 -3.719 -7.741 1.00 96.69 69 LEU A O 1
ATOM 551 N N . PHE A 1 70 ? 11.901 -5.713 -6.742 1.00 96.31 70 PHE A N 1
ATOM 552 C CA . PHE A 1 70 ? 11.677 -5.188 -5.394 1.00 96.31 70 PHE A CA 1
ATOM 553 C C . PHE A 1 70 ? 12.961 -5.276 -4.574 1.00 96.31 70 PHE A C 1
ATOM 555 O O . PHE A 1 70 ? 13.611 -6.322 -4.541 1.00 96.31 70 PHE A O 1
ATOM 562 N N . VAL A 1 71 ? 13.307 -4.182 -3.901 1.00 95.25 71 VAL A N 1
ATOM 563 C CA . VAL A 1 71 ? 14.489 -4.058 -3.050 1.00 95.25 71 VAL A CA 1
ATOM 564 C C . VAL A 1 71 ? 14.080 -3.434 -1.725 1.00 95.25 71 VAL A C 1
ATOM 566 O O . VAL A 1 71 ? 13.470 -2.367 -1.700 1.00 95.25 71 VAL A O 1
ATOM 569 N N . THR A 1 72 ? 14.439 -4.088 -0.624 1.00 93.50 72 THR A N 1
ATOM 570 C CA . THR A 1 72 ? 14.286 -3.517 0.714 1.00 93.50 72 THR A CA 1
ATOM 571 C C . THR A 1 72 ? 15.470 -2.630 1.075 1.00 93.50 72 THR A C 1
ATOM 573 O O . THR A 1 72 ? 16.616 -2.917 0.715 1.00 93.50 72 THR A O 1
ATOM 576 N N . SER A 1 73 ? 15.196 -1.569 1.826 1.00 92.06 73 SER A N 1
ATOM 577 C CA . SER A 1 73 ? 16.205 -0.803 2.552 1.00 92.06 73 SER A CA 1
ATOM 578 C C . SER A 1 73 ? 15.965 -0.953 4.047 1.00 92.06 73 SER A C 1
ATOM 580 O O . SER A 1 73 ? 14.866 -0.664 4.526 1.00 92.06 73 SER A O 1
ATOM 582 N N . SER A 1 74 ? 16.990 -1.399 4.776 1.00 88.44 74 SER A N 1
ATOM 583 C CA . SER A 1 74 ? 16.869 -1.633 6.213 1.00 88.44 74 SER A CA 1
ATOM 584 C C . SER A 1 74 ? 16.586 -0.341 6.968 1.00 88.44 74 SER A C 1
ATOM 586 O O . SER A 1 74 ? 17.072 0.734 6.606 1.00 88.44 74 SER A O 1
ATOM 588 N N . VAL A 1 75 ? 15.841 -0.460 8.066 1.00 83.94 75 VAL A N 1
ATOM 589 C CA . VAL A 1 75 ? 15.499 0.695 8.913 1.00 83.94 75 VAL A CA 1
ATOM 590 C C . VAL A 1 75 ? 16.763 1.307 9.528 1.00 83.94 75 VAL A C 1
ATOM 592 O O . VAL A 1 75 ? 16.885 2.524 9.634 1.00 83.94 75 VAL A O 1
ATOM 595 N N . GLU A 1 76 ? 17.746 0.471 9.877 1.00 88.75 76 GLU A N 1
ATOM 596 C CA . GLU A 1 76 ? 19.032 0.910 10.436 1.00 88.75 76 GLU A CA 1
ATOM 597 C C . GLU A 1 76 ? 19.836 1.791 9.467 1.00 88.75 76 GLU A C 1
ATOM 599 O O . GLU A 1 76 ? 20.535 2.705 9.901 1.00 88.75 76 GLU A O 1
ATOM 604 N N . ALA A 1 77 ? 19.733 1.541 8.159 1.00 89.62 77 ALA A N 1
ATOM 605 C CA . ALA A 1 77 ? 20.470 2.306 7.157 1.00 89.62 77 ALA A CA 1
ATOM 606 C C . ALA A 1 77 ? 19.879 3.707 6.917 1.00 89.62 77 ALA A C 1
ATOM 608 O O . ALA A 1 77 ? 20.545 4.563 6.330 1.00 89.62 77 ALA A O 1
ATOM 609 N N . GLY A 1 78 ? 18.647 3.951 7.374 1.00 92.69 78 GLY A N 1
ATOM 610 C CA . GLY A 1 78 ? 17.985 5.243 7.275 1.00 92.69 78 GLY A CA 1
ATOM 611 C C . GLY A 1 78 ? 17.813 5.749 5.838 1.00 92.69 78 GLY A C 1
ATOM 612 O O . GLY A 1 78 ? 17.840 4.984 4.869 1.00 92.69 78 GLY A O 1
ATOM 613 N N . ALA A 1 79 ? 17.693 7.072 5.703 1.00 95.06 79 ALA A N 1
ATOM 614 C CA . ALA A 1 79 ? 17.587 7.750 4.411 1.00 95.06 79 ALA A CA 1
ATOM 615 C C . ALA A 1 79 ? 18.775 7.448 3.477 1.00 95.06 79 ALA A C 1
ATOM 617 O O . ALA A 1 79 ? 18.596 7.266 2.274 1.00 95.06 79 ALA A O 1
ATOM 618 N N . GLU A 1 80 ? 19.995 7.355 4.021 1.00 96.19 80 GLU A N 1
ATOM 619 C CA . GLU A 1 80 ? 21.200 7.065 3.231 1.00 96.19 80 GLU A CA 1
ATOM 620 C C . GLU A 1 80 ? 21.126 5.690 2.556 1.00 96.19 80 GLU A C 1
ATOM 622 O O . GLU A 1 80 ? 21.511 5.552 1.392 1.00 96.19 80 GLU A O 1
ATOM 627 N N . GLY A 1 81 ? 20.593 4.685 3.260 1.00 95.88 81 GLY A N 1
ATOM 628 C CA . GLY A 1 81 ? 20.363 3.349 2.712 1.00 95.88 81 GLY A CA 1
ATOM 629 C C . GLY A 1 81 ? 19.408 3.354 1.522 1.00 95.88 81 GLY A C 1
ATOM 630 O O . GLY A 1 81 ? 19.709 2.751 0.487 1.00 95.88 81 GLY A O 1
ATOM 631 N N . GLU A 1 82 ? 18.296 4.082 1.636 1.00 96.38 82 GLU A N 1
ATOM 632 C CA . GLU A 1 82 ? 17.301 4.198 0.566 1.00 96.38 82 GLU A CA 1
ATOM 633 C C . GLU A 1 82 ? 17.865 4.936 -0.647 1.00 96.38 82 GLU A C 1
ATOM 635 O O . GLU A 1 82 ? 17.729 4.469 -1.780 1.00 96.38 82 GLU A O 1
ATOM 640 N N . ILE A 1 83 ? 18.580 6.039 -0.418 1.00 97.75 83 ILE A N 1
ATOM 641 C CA . ILE A 1 83 ? 19.259 6.801 -1.470 1.00 97.75 83 ILE A CA 1
ATOM 642 C C . ILE A 1 83 ? 20.278 5.921 -2.207 1.00 97.75 83 ILE A C 1
ATOM 644 O O . ILE A 1 83 ? 20.352 5.946 -3.439 1.00 97.75 83 ILE A O 1
ATOM 648 N N . GLU A 1 84 ? 21.062 5.115 -1.489 1.00 97.56 84 GLU A N 1
ATOM 649 C CA . GLU A 1 84 ? 22.025 4.202 -2.110 1.00 97.56 84 GLU A CA 1
ATOM 650 C C . GLU A 1 84 ? 21.341 3.058 -2.871 1.00 97.56 84 GLU A C 1
ATOM 652 O O . GLU A 1 84 ? 21.823 2.636 -3.927 1.00 97.56 84 GLU A O 1
ATOM 657 N N . ALA A 1 85 ? 20.199 2.565 -2.385 1.00 97.62 85 ALA A N 1
ATOM 658 C CA . ALA A 1 85 ? 19.386 1.612 -3.129 1.00 97.62 85 ALA A CA 1
ATOM 659 C C . ALA A 1 85 ? 18.901 2.228 -4.451 1.00 97.62 85 ALA A C 1
ATOM 661 O O . ALA A 1 85 ? 19.139 1.632 -5.502 1.00 97.62 85 ALA A O 1
ATOM 662 N N . ILE A 1 86 ? 18.336 3.441 -4.430 1.00 98.12 86 ILE A N 1
ATOM 663 C CA . ILE A 1 86 ? 17.887 4.169 -5.632 1.00 98.12 86 ILE A CA 1
ATOM 664 C C . ILE A 1 86 ? 19.036 4.328 -6.637 1.00 98.12 86 ILE A C 1
ATOM 666 O O . ILE A 1 86 ? 18.894 3.957 -7.805 1.00 98.12 86 ILE A O 1
ATOM 670 N N . LYS A 1 87 ? 20.202 4.814 -6.187 1.00 98.06 87 LYS A N 1
ATOM 671 C CA . LYS A 1 87 ? 21.402 4.979 -7.031 1.00 98.06 87 LYS A CA 1
ATOM 672 C C . LYS A 1 87 ? 21.798 3.684 -7.722 1.00 98.06 87 LYS A C 1
ATOM 674 O O . LYS A 1 87 ? 22.096 3.679 -8.917 1.00 98.06 87 LYS A O 1
ATOM 679 N N . ARG A 1 88 ? 21.815 2.587 -6.968 1.00 97.81 88 ARG A N 1
ATOM 680 C CA . ARG A 1 88 ? 22.176 1.266 -7.478 1.00 97.81 88 ARG A CA 1
ATOM 681 C C . ARG A 1 88 ? 21.177 0.778 -8.517 1.00 97.81 88 ARG A C 1
ATOM 683 O O . ARG A 1 88 ? 21.607 0.340 -9.571 1.00 97.81 88 ARG A O 1
ATOM 690 N N . GLN A 1 89 ? 19.877 0.928 -8.265 1.00 98.19 89 GLN A N 1
ATOM 691 C CA . GLN A 1 89 ? 18.843 0.515 -9.217 1.00 98.19 89 GLN A CA 1
ATOM 692 C C . GLN A 1 89 ? 18.958 1.263 -10.548 1.00 98.19 89 GLN A C 1
ATOM 694 O O . GLN A 1 89 ? 18.977 0.642 -11.608 1.00 98.19 89 GLN A O 1
ATOM 699 N N . LEU A 1 90 ? 19.132 2.586 -10.503 1.00 97.44 90 LEU A N 1
ATOM 700 C CA . LEU A 1 90 ? 19.343 3.392 -11.710 1.00 97.44 90 LEU A CA 1
ATOM 701 C C . LEU A 1 90 ? 20.627 2.995 -12.454 1.00 97.44 90 LEU A C 1
ATOM 703 O O . LEU A 1 90 ? 20.651 2.951 -13.683 1.00 97.44 90 LEU A O 1
ATOM 707 N N . LYS A 1 91 ? 21.704 2.694 -11.720 1.00 96.75 91 LYS A N 1
ATOM 708 C CA . LYS A 1 91 ? 22.976 2.234 -12.295 1.00 96.75 91 LYS A CA 1
ATOM 709 C C . LYS A 1 91 ? 22.864 0.847 -12.934 1.00 96.75 91 LYS A C 1
ATOM 711 O O . LYS A 1 91 ? 23.512 0.609 -13.952 1.00 96.75 91 LYS A O 1
ATOM 716 N N . ASP A 1 92 ? 22.068 -0.036 -12.345 1.00 95.69 92 ASP A N 1
ATOM 717 C CA . ASP A 1 92 ? 21.873 -1.416 -12.795 1.00 95.69 92 ASP A CA 1
ATOM 718 C C . ASP A 1 92 ? 20.897 -1.522 -13.983 1.00 95.69 92 ASP A C 1
ATOM 720 O O . ASP A 1 92 ? 20.712 -2.608 -14.527 1.00 95.69 92 ASP A O 1
ATOM 724 N N . GLY A 1 93 ? 20.341 -0.395 -14.443 1.00 92.88 93 GLY A N 1
ATOM 725 C CA . GLY A 1 93 ? 19.553 -0.311 -15.673 1.00 92.88 93 GLY A CA 1
ATOM 726 C C . GLY A 1 93 ? 18.051 -0.140 -15.466 1.00 92.88 93 GLY A C 1
ATOM 727 O O . GLY A 1 93 ? 17.304 -0.307 -16.425 1.00 92.88 93 GLY A O 1
ATOM 728 N N . ALA A 1 94 ? 17.594 0.202 -14.257 1.00 96.94 94 ALA A N 1
ATOM 729 C CA . ALA A 1 94 ? 16.201 0.584 -14.056 1.00 96.94 94 ALA A CA 1
ATOM 730 C C . ALA A 1 94 ? 15.879 1.865 -14.844 1.00 96.94 94 ALA A C 1
ATOM 732 O O . ALA A 1 94 ? 16.550 2.892 -14.691 1.00 96.94 94 ALA A O 1
ATOM 733 N N . ASP A 1 95 ? 14.829 1.813 -15.661 1.00 97.12 95 ASP A N 1
ATOM 734 C CA . ASP A 1 95 ? 14.289 2.983 -16.354 1.00 97.12 95 ASP A CA 1
ATOM 735 C C . ASP A 1 95 ? 13.590 3.912 -15.363 1.00 97.12 95 ASP A C 1
ATOM 737 O O . ASP A 1 95 ? 13.729 5.136 -15.441 1.00 97.12 95 ASP A O 1
ATOM 741 N N . TYR A 1 96 ? 12.893 3.303 -14.399 1.00 98.06 96 TYR A N 1
ATOM 742 C CA . TYR A 1 96 ? 12.148 3.987 -13.356 1.00 98.06 96 TYR A CA 1
ATOM 743 C C . TYR A 1 96 ? 12.391 3.357 -11.989 1.00 98.06 96 TYR A C 1
ATOM 745 O O . TYR A 1 96 ? 12.536 2.140 -11.861 1.00 98.06 96 TYR A O 1
ATOM 753 N N . VAL A 1 97 ? 12.367 4.191 -10.953 1.00 98.38 97 VAL A N 1
ATOM 754 C CA . VAL A 1 97 ? 12.385 3.758 -9.559 1.00 98.38 97 VAL A CA 1
ATOM 755 C C . VAL A 1 97 ? 11.153 4.301 -8.844 1.00 98.38 97 VAL A C 1
ATOM 757 O O . VAL A 1 97 ? 10.865 5.495 -8.879 1.00 98.38 97 VAL A O 1
ATOM 760 N N . VAL A 1 98 ? 10.416 3.417 -8.186 1.00 97.94 98 VAL A N 1
ATOM 761 C CA . VAL A 1 98 ? 9.314 3.766 -7.294 1.00 97.94 98 VAL A CA 1
ATOM 762 C C . VAL A 1 98 ? 9.801 3.618 -5.863 1.00 97.94 98 VAL A C 1
ATOM 764 O O . VAL A 1 98 ? 10.325 2.568 -5.502 1.00 97.94 98 VAL A O 1
ATOM 767 N N . VAL A 1 99 ? 9.622 4.648 -5.044 1.00 96.25 99 VAL A N 1
ATOM 768 C CA . VAL A 1 99 ? 10.119 4.660 -3.668 1.00 96.25 99 VAL A CA 1
ATOM 769 C C . VAL A 1 99 ? 8.963 4.708 -2.680 1.00 96.25 99 VAL A C 1
ATOM 771 O O . VAL A 1 99 ? 8.151 5.629 -2.713 1.00 96.25 99 VAL A O 1
ATOM 774 N N . SER A 1 100 ? 8.904 3.739 -1.772 1.00 92.00 100 SER A N 1
ATOM 775 C CA . SER A 1 100 ? 8.115 3.844 -0.546 1.00 92.00 100 SER A CA 1
ATOM 776 C C . SER A 1 100 ? 9.073 4.082 0.611 1.00 92.00 100 SER A C 1
ATOM 778 O O . SER A 1 100 ? 9.762 3.153 1.025 1.00 92.00 100 SER A O 1
ATOM 780 N N . SER A 1 101 ? 9.138 5.332 1.071 1.00 89.06 101 SER A N 1
ATOM 781 C CA . SER A 1 101 ? 10.155 5.828 2.001 1.00 89.06 101 SER A CA 1
ATOM 782 C C . SER A 1 101 ? 9.549 6.244 3.338 1.00 89.06 101 SER A C 1
ATOM 784 O O . SER A 1 101 ? 8.584 7.008 3.371 1.00 89.06 101 SER A O 1
ATOM 786 N N . ASN A 1 102 ? 10.176 5.823 4.436 1.00 86.69 102 ASN A N 1
ATOM 787 C CA . ASN A 1 102 ? 9.943 6.377 5.773 1.00 86.69 102 ASN A CA 1
ATOM 788 C C . ASN A 1 102 ? 10.690 7.710 6.000 1.00 86.69 102 ASN A C 1
ATOM 790 O O . ASN A 1 102 ? 10.466 8.371 7.011 1.00 86.69 102 ASN A O 1
ATOM 794 N N . TYR A 1 103 ? 11.551 8.110 5.061 1.00 90.00 103 TYR A N 1
ATOM 795 C CA . TYR A 1 103 ? 12.412 9.299 5.090 1.00 90.00 103 TYR A CA 1
ATOM 796 C C . TYR A 1 103 ? 12.100 10.213 3.898 1.00 90.00 103 TYR A C 1
ATOM 798 O O . TYR A 1 103 ? 12.974 10.591 3.116 1.00 90.00 103 TYR A O 1
ATOM 806 N N . HIS A 1 104 ? 10.806 10.504 3.716 1.00 90.38 104 HIS A N 1
ATOM 807 C CA . HIS A 1 104 ? 10.290 11.160 2.514 1.00 90.38 104 HIS A CA 1
ATOM 808 C C . HIS A 1 104 ? 11.018 12.469 2.192 1.00 90.38 104 HIS A C 1
ATOM 810 O O . HIS A 1 104 ? 11.402 12.666 1.045 1.00 90.38 104 HIS A O 1
ATOM 816 N N . SER A 1 105 ? 11.254 13.321 3.197 1.00 93.44 105 SER A N 1
ATOM 817 C CA . SER A 1 105 ? 11.898 14.627 3.008 1.00 93.44 105 SER A CA 1
ATOM 818 C C . SER A 1 105 ? 13.322 14.481 2.474 1.00 93.44 105 SER A C 1
ATOM 820 O O . SER A 1 105 ? 13.680 15.115 1.490 1.00 93.44 105 SER A O 1
ATOM 822 N N . GLU A 1 106 ? 14.133 13.626 3.094 1.00 96.44 106 GLU A N 1
ATOM 823 C CA . GLU A 1 106 ? 15.536 13.437 2.730 1.00 96.44 106 GLU A CA 1
ATOM 824 C C . GLU A 1 106 ? 15.689 12.797 1.346 1.00 96.44 106 GLU A C 1
ATOM 826 O O . GLU A 1 106 ? 16.586 13.150 0.575 1.00 96.44 106 GLU A O 1
ATOM 831 N N . VAL A 1 107 ? 14.804 11.854 1.013 1.00 96.38 107 VAL A N 1
ATOM 832 C CA . VAL A 1 107 ? 14.784 11.225 -0.310 1.00 96.38 107 VAL A CA 1
ATOM 833 C C . VAL A 1 107 ? 14.284 12.207 -1.377 1.00 96.38 107 VAL A C 1
ATOM 835 O O . VAL A 1 107 ? 14.826 12.218 -2.482 1.00 96.38 107 VAL A O 1
ATOM 838 N N . GLU A 1 108 ? 13.295 13.048 -1.067 1.00 96.75 108 GLU A N 1
ATOM 839 C CA . GLU A 1 108 ? 12.771 14.076 -1.978 1.00 96.75 108 GLU A CA 1
ATOM 840 C C . GLU A 1 108 ? 13.825 15.149 -2.279 1.00 96.75 108 GLU A C 1
ATOM 842 O O . GLU A 1 108 ? 14.027 15.501 -3.448 1.00 96.75 108 GLU A O 1
ATOM 847 N N . ASP A 1 109 ? 14.555 15.600 -1.255 1.00 97.88 109 ASP A N 1
ATOM 848 C CA . ASP A 1 109 ? 15.688 16.514 -1.401 1.00 97.88 109 ASP A CA 1
ATOM 849 C C . ASP A 1 109 ? 16.742 15.911 -2.343 1.00 97.88 109 ASP A C 1
ATOM 851 O O . ASP A 1 109 ? 17.150 16.548 -3.314 1.00 97.88 109 ASP A O 1
ATOM 855 N N . TYR A 1 110 ? 17.119 14.643 -2.134 1.00 97.56 110 TYR A N 1
ATOM 856 C CA . TYR A 1 110 ? 18.071 13.942 -3.001 1.00 97.56 110 TYR A CA 1
ATOM 857 C C . TYR A 1 110 ? 17.599 13.837 -4.462 1.00 97.56 110 TYR A C 1
ATOM 859 O O . TYR A 1 110 ? 18.383 14.083 -5.386 1.00 97.56 110 TYR A O 1
ATOM 867 N N . ILE A 1 111 ? 16.334 13.462 -4.688 1.00 97.69 111 ILE A N 1
ATOM 868 C CA . ILE A 1 111 ? 15.750 13.352 -6.035 1.00 97.69 111 ILE A CA 1
ATOM 869 C C . ILE A 1 111 ? 15.816 14.708 -6.746 1.00 97.69 111 ILE A C 1
ATOM 871 O O . ILE A 1 111 ? 16.246 14.766 -7.902 1.00 97.69 111 ILE A O 1
ATOM 875 N N . SER A 1 112 ? 15.455 15.781 -6.038 1.00 97.56 112 SER A N 1
ATOM 876 C CA . SER A 1 112 ? 15.436 17.151 -6.558 1.00 97.56 112 SER A CA 1
ATOM 877 C C . SER A 1 112 ? 16.844 17.680 -6.850 1.00 97.56 112 SER A C 1
ATOM 879 O O . SER A 1 112 ? 17.102 18.259 -7.905 1.00 97.56 112 SER A O 1
ATOM 881 N N . GLU A 1 113 ? 17.801 17.449 -5.945 1.00 97.88 113 GLU A N 1
ATOM 882 C CA . GLU A 1 113 ? 19.199 17.859 -6.123 1.00 97.88 113 GLU A CA 1
ATOM 883 C C . GLU A 1 113 ? 19.855 17.198 -7.343 1.00 97.88 113 GLU A C 1
ATOM 885 O O . GLU A 1 113 ? 20.711 17.799 -7.999 1.00 97.88 113 GLU A O 1
ATOM 890 N N . MET A 1 114 ? 19.465 15.960 -7.652 1.00 97.44 114 MET A N 1
ATOM 891 C CA . MET A 1 114 ? 20.013 15.182 -8.763 1.00 97.44 114 MET A CA 1
ATOM 892 C C . MET A 1 114 ? 19.227 15.305 -10.069 1.00 97.44 114 MET A C 1
ATOM 894 O O . MET A 1 114 ? 19.692 14.782 -11.085 1.00 97.44 114 MET A O 1
ATOM 898 N N . GLY A 1 115 ? 18.085 15.997 -10.071 1.00 97.31 115 GLY A N 1
ATOM 899 C CA . GLY A 1 115 ? 17.227 16.126 -11.250 1.00 97.31 115 GLY A CA 1
ATOM 900 C C . GLY A 1 115 ? 16.666 14.777 -11.712 1.00 97.31 115 GLY A C 1
ATOM 901 O O . GLY A 1 115 ? 16.755 14.434 -12.895 1.00 97.31 115 GLY A O 1
ATOM 902 N N . LEU A 1 116 ? 16.211 13.952 -10.764 1.00 97.44 116 LEU A N 1
ATOM 903 C CA . LEU A 1 116 ? 15.746 12.582 -11.000 1.00 97.44 116 LEU A CA 1
ATOM 904 C C . LEU A 1 116 ? 14.217 12.448 -11.065 1.00 97.44 116 LEU A C 1
ATOM 906 O O . LEU A 1 116 ? 13.721 11.327 -11.142 1.00 97.44 116 LEU A O 1
ATOM 910 N N . GLU A 1 117 ? 13.467 13.547 -11.070 1.00 95.69 117 GLU A N 1
ATOM 911 C CA . GLU A 1 117 ? 11.998 13.577 -10.992 1.00 95.69 117 GLU A CA 1
ATOM 912 C C . GLU A 1 117 ? 11.316 12.845 -12.160 1.00 95.69 117 GLU A C 1
ATOM 914 O O . GLU A 1 117 ? 10.228 12.293 -12.007 1.00 95.69 117 GLU A O 1
ATOM 919 N N . ASP A 1 118 ? 11.973 12.789 -13.322 1.00 94.69 118 ASP A N 1
ATOM 920 C CA . ASP A 1 118 ? 11.479 12.068 -14.503 1.00 94.69 118 ASP A CA 1
ATOM 921 C C . ASP A 1 118 ? 11.661 10.539 -14.403 1.00 94.69 118 ASP A C 1
ATOM 923 O O . ASP A 1 118 ? 11.098 9.793 -15.207 1.00 94.69 118 ASP A O 1
ATOM 927 N N . LYS A 1 119 ? 12.468 10.059 -13.445 1.00 96.44 119 LYS A N 1
ATOM 928 C CA . LYS A 1 119 ? 12.826 8.637 -13.284 1.00 96.44 119 LYS A CA 1
ATOM 929 C C . LYS A 1 119 ? 12.432 8.056 -11.937 1.00 96.44 119 LYS A C 1
ATOM 931 O O . LYS A 1 119 ? 12.169 6.861 -11.849 1.00 96.44 119 LYS A O 1
ATOM 936 N N . VAL A 1 120 ? 12.430 8.866 -10.887 1.00 97.50 120 VAL A N 1
ATOM 937 C CA . VAL A 1 120 ? 12.180 8.433 -9.516 1.00 97.50 120 VAL A CA 1
ATOM 938 C C . VAL A 1 120 ? 10.892 9.076 -9.032 1.00 97.50 120 VAL A C 1
ATOM 940 O O . VAL A 1 120 ? 10.743 10.293 -9.072 1.00 97.50 120 VAL A O 1
ATOM 943 N N . SER A 1 121 ? 9.952 8.254 -8.576 1.00 95.25 121 SER A N 1
ATOM 944 C CA . SER A 1 121 ? 8.661 8.714 -8.064 1.00 95.25 121 SER A CA 1
ATOM 945 C C . SER A 1 121 ? 8.336 8.047 -6.738 1.00 95.25 121 SER A C 1
ATOM 947 O O . SER A 1 121 ? 8.718 6.903 -6.498 1.00 95.25 121 SER A O 1
ATOM 949 N N . PHE A 1 122 ? 7.615 8.748 -5.869 1.00 94.62 122 PHE A N 1
ATOM 950 C CA . PHE A 1 122 ? 7.121 8.149 -4.636 1.00 94.62 122 PHE A CA 1
ATOM 951 C C . PHE A 1 122 ? 5.894 7.278 -4.900 1.00 94.62 122 PHE A C 1
ATOM 953 O O . PHE A 1 122 ? 5.033 7.609 -5.723 1.00 94.62 122 PHE A O 1
ATOM 960 N N . LEU A 1 123 ? 5.802 6.171 -4.167 1.00 92.12 123 LEU A N 1
ATOM 961 C CA . LEU A 1 123 ? 4.602 5.356 -4.107 1.00 92.12 123 LEU A CA 1
ATOM 962 C C . LEU A 1 123 ? 3.450 6.218 -3.575 1.00 92.12 123 LEU A C 1
ATOM 964 O O . LEU A 1 123 ? 3.540 6.798 -2.496 1.00 92.12 123 LEU A O 1
ATOM 968 N N . SER A 1 124 ? 2.356 6.302 -4.331 1.00 83.88 124 SER A N 1
ATOM 969 C CA . SER A 1 124 ? 1.145 6.955 -3.836 1.00 83.88 124 SER A CA 1
ATOM 970 C C . SER A 1 124 ? 0.559 6.128 -2.693 1.00 83.88 124 SER A C 1
ATOM 972 O O . SER A 1 124 ? 0.456 4.916 -2.810 1.00 83.88 124 SER A O 1
ATOM 974 N N . THR A 1 125 ? 0.140 6.752 -1.597 1.00 74.12 125 THR A N 1
ATOM 975 C CA . THR A 1 125 ? -0.426 6.030 -0.446 1.00 74.12 125 THR A CA 1
ATOM 976 C C . THR A 1 125 ? -1.929 5.745 -0.580 1.00 74.12 125 THR A C 1
ATOM 978 O O . THR A 1 125 ? -2.570 5.284 0.356 1.00 74.12 125 THR A O 1
ATOM 981 N N . GLY A 1 126 ? -2.518 5.965 -1.761 1.00 74.19 126 GLY A N 1
ATOM 982 C CA . GLY A 1 126 ? -3.966 5.887 -1.937 1.00 74.19 126 GLY A CA 1
ATOM 983 C C . GLY A 1 126 ? -4.665 7.073 -1.269 1.00 74.19 126 GLY A C 1
ATOM 984 O O . GLY A 1 126 ? -4.333 8.218 -1.565 1.00 74.19 126 GLY A O 1
ATOM 985 N N . ASP A 1 127 ? -5.654 6.803 -0.415 1.00 81.06 127 ASP A N 1
ATOM 986 C CA . ASP A 1 127 ? -6.416 7.822 0.326 1.00 81.06 127 ASP A CA 1
ATOM 987 C C . ASP A 1 127 ? -6.491 7.441 1.815 1.00 81.06 127 ASP A C 1
ATOM 989 O O . ASP A 1 127 ? -7.539 7.052 2.338 1.00 81.06 127 ASP A O 1
ATOM 993 N N . ASP A 1 128 ? -5.333 7.492 2.479 1.00 82.25 128 ASP A N 1
ATOM 994 C CA . ASP A 1 128 ? -5.198 7.181 3.908 1.00 82.25 128 ASP A CA 1
ATOM 995 C C . ASP A 1 128 ? -6.084 8.073 4.780 1.00 82.25 128 ASP A C 1
ATOM 997 O O . ASP A 1 128 ? -6.709 7.595 5.724 1.00 82.25 128 ASP A O 1
ATOM 1001 N N . ASP A 1 129 ? -6.225 9.348 4.416 1.00 83.75 129 ASP A N 1
ATOM 1002 C CA . ASP A 1 129 ? -7.127 10.290 5.075 1.00 83.75 129 ASP A CA 1
ATOM 1003 C C . ASP A 1 129 ? -8.579 9.789 5.067 1.00 83.75 129 ASP A C 1
ATOM 1005 O O . ASP A 1 129 ? -9.280 9.861 6.084 1.00 83.75 129 ASP A O 1
ATOM 1009 N N . ALA A 1 130 ? -9.073 9.323 3.916 1.00 88.25 130 ALA A N 1
ATOM 1010 C CA . ALA A 1 130 ? -10.420 8.772 3.811 1.00 88.25 130 ALA A CA 1
ATOM 1011 C C . ALA A 1 130 ? -10.552 7.454 4.581 1.00 88.25 130 ALA A C 1
ATOM 1013 O O . ALA A 1 130 ? -11.537 7.280 5.304 1.00 88.25 130 ALA A O 1
ATOM 1014 N N . MET A 1 131 ? -9.549 6.575 4.500 1.00 90.44 131 MET A N 1
ATOM 1015 C CA . MET A 1 131 ? -9.502 5.325 5.263 1.00 90.44 131 MET A CA 1
ATOM 1016 C C . MET A 1 131 ? -9.588 5.580 6.771 1.00 90.44 131 MET A C 1
ATOM 1018 O O . MET A 1 131 ? -10.438 5.007 7.456 1.00 90.44 131 MET A O 1
ATOM 1022 N N . ASN A 1 132 ? -8.761 6.492 7.280 1.00 88.69 132 ASN A N 1
ATOM 1023 C CA . ASN A 1 132 ? -8.727 6.887 8.681 1.00 88.69 132 ASN A CA 1
ATOM 1024 C C . ASN A 1 132 ? -10.073 7.458 9.136 1.00 88.69 132 ASN A C 1
ATOM 1026 O O . ASN A 1 132 ? -10.597 7.068 10.180 1.00 88.69 132 ASN A O 1
ATOM 1030 N N . LYS A 1 133 ? -10.682 8.347 8.341 1.00 89.88 133 LYS A N 1
ATOM 1031 C CA . LYS A 1 133 ? -12.009 8.913 8.640 1.00 89.88 133 LYS A CA 1
ATOM 1032 C C . LYS A 1 133 ? -13.103 7.849 8.653 1.00 89.88 133 LYS A C 1
ATOM 1034 O O . LYS A 1 133 ? -13.999 7.915 9.499 1.00 89.88 133 LYS A O 1
ATOM 1039 N N . GLU A 1 134 ? -13.052 6.884 7.739 1.00 92.94 134 GLU A N 1
ATOM 1040 C CA . GLU A 1 134 ? -14.011 5.781 7.686 1.00 92.94 134 GLU A CA 1
ATOM 1041 C C . GLU A 1 134 ? -13.868 4.864 8.904 1.00 92.94 134 GLU A C 1
ATOM 1043 O O . GLU A 1 134 ? -14.870 4.555 9.554 1.00 92.94 134 GLU A O 1
ATOM 1048 N N . LEU A 1 135 ? -12.633 4.515 9.284 1.00 93.06 135 LEU A N 1
ATOM 1049 C CA . LEU A 1 135 ? -12.367 3.720 10.480 1.00 93.06 135 LEU A CA 1
ATOM 1050 C C . LEU A 1 135 ? -12.833 4.449 11.740 1.00 93.06 135 LEU A C 1
ATOM 1052 O O . LEU A 1 135 ? -13.546 3.866 12.554 1.00 93.06 135 LEU A O 1
ATOM 1056 N N . VAL A 1 136 ? -12.497 5.732 11.895 1.00 91.38 136 VAL A N 1
ATOM 1057 C CA . VAL A 1 136 ? -12.958 6.529 13.038 1.00 91.38 136 VAL A CA 1
ATOM 1058 C C . VAL A 1 136 ? -14.484 6.584 13.070 1.00 91.38 136 VAL A C 1
ATOM 1060 O O . VAL A 1 136 ? -15.082 6.336 14.113 1.00 91.38 136 VAL A O 1
ATOM 1063 N N . SER A 1 137 ? -15.143 6.819 11.934 1.00 92.12 137 SER A N 1
ATOM 1064 C CA . SER A 1 137 ? -16.611 6.811 11.858 1.00 92.12 137 SER A CA 1
ATOM 1065 C C . SER A 1 137 ? -17.203 5.462 12.283 1.00 92.12 137 SER A C 1
ATOM 1067 O O . SER A 1 137 ? -18.221 5.421 12.981 1.00 92.12 137 SER A O 1
ATOM 1069 N N . TYR A 1 138 ? -16.555 4.356 11.907 1.00 94.44 138 TYR A N 1
ATOM 1070 C CA . TYR A 1 138 ? -16.929 3.017 12.347 1.00 94.44 138 TYR A CA 1
ATOM 1071 C C . TYR A 1 138 ? -16.753 2.848 13.864 1.00 94.44 138 TYR A C 1
ATOM 1073 O O . TYR A 1 138 ? -17.668 2.355 14.528 1.00 94.44 138 TYR A O 1
ATOM 1081 N N . ILE A 1 139 ? -15.624 3.285 14.427 1.00 93.12 139 ILE A N 1
ATOM 1082 C CA . ILE A 1 139 ? -15.342 3.234 15.869 1.00 93.12 139 ILE A CA 1
ATOM 1083 C C . ILE A 1 139 ? -16.412 4.009 16.644 1.00 93.12 139 ILE A C 1
ATOM 1085 O O . ILE A 1 139 ? -17.053 3.452 17.530 1.00 93.12 139 ILE A O 1
ATOM 1089 N N . LEU A 1 140 ? -16.680 5.262 16.269 1.00 90.69 140 LEU A N 1
ATOM 1090 C CA . LEU A 1 140 ? -17.643 6.127 16.963 1.00 90.69 140 LEU A CA 1
ATOM 1091 C C . LEU A 1 140 ? -19.072 5.570 16.961 1.00 90.69 140 LEU A C 1
ATOM 1093 O O . LEU A 1 140 ? -19.851 5.852 17.870 1.00 90.69 140 LEU A O 1
ATOM 1097 N N . LYS A 1 141 ? -19.427 4.783 15.942 1.00 92.44 141 LYS A N 1
ATOM 1098 C CA . LYS A 1 141 ? -20.741 4.143 15.831 1.00 92.44 141 LYS A CA 1
ATOM 1099 C C . LYS A 1 141 ? -20.850 2.855 16.654 1.00 92.44 141 LYS A C 1
ATOM 1101 O O . LYS A 1 141 ? -21.949 2.526 17.098 1.00 92.44 141 LYS A O 1
ATOM 1106 N N . ASN A 1 142 ? -19.750 2.119 16.818 1.00 92.31 142 ASN A N 1
ATOM 1107 C CA . ASN A 1 142 ? -19.762 0.743 17.329 1.00 92.31 142 ASN A CA 1
ATOM 1108 C C . ASN A 1 142 ? -19.079 0.565 18.697 1.00 92.31 142 ASN A C 1
ATOM 1110 O O . ASN A 1 142 ? -19.247 -0.486 19.318 1.00 92.31 142 ASN A O 1
ATOM 1114 N N . SER A 1 143 ? -18.351 1.570 19.189 1.00 87.88 143 SER A N 1
ATOM 1115 C CA . SER A 1 143 ? -17.694 1.545 20.496 1.00 87.88 143 SER A CA 1
ATOM 1116 C C . SER A 1 143 ? -18.343 2.487 21.495 1.00 87.88 143 SER A C 1
ATOM 1118 O O . SER A 1 143 ? -18.621 3.650 21.221 1.00 87.88 143 SER A O 1
ATOM 1120 N N . SER A 1 144 ? -18.540 1.974 22.706 1.00 83.94 144 SER A N 1
ATOM 1121 C CA . SER A 1 144 ? -18.882 2.767 23.897 1.00 83.94 144 SER A CA 1
ATOM 1122 C C . SER A 1 144 ? -17.836 2.626 25.010 1.00 83.94 144 SER A C 1
ATOM 1124 O O . SER A 1 144 ? -17.964 3.261 26.054 1.00 83.94 144 SER A O 1
ATOM 1126 N N . ASN A 1 145 ? -16.816 1.791 24.790 1.00 85.56 145 ASN A N 1
ATOM 1127 C CA . ASN A 1 145 ? -15.703 1.553 25.705 1.00 85.56 145 ASN A CA 1
ATOM 1128 C C . ASN A 1 145 ? -14.480 2.385 25.304 1.00 85.56 145 ASN A C 1
ATOM 1130 O O . ASN A 1 145 ? -14.458 3.005 24.242 1.00 85.56 145 ASN A O 1
ATOM 1134 N N . SER A 1 146 ? -13.437 2.339 26.136 1.00 91.75 146 SER A N 1
ATOM 1135 C CA . SER A 1 146 ? -12.106 2.808 25.754 1.00 91.75 146 SER A CA 1
ATOM 1136 C C . SER A 1 146 ? -11.594 2.064 24.518 1.00 91.75 146 SER A C 1
ATOM 1138 O O . SER A 1 146 ? -11.840 0.868 24.376 1.00 91.75 146 SER A O 1
ATOM 1140 N N . VAL A 1 147 ? -10.857 2.754 23.652 1.00 92.62 147 VAL A N 1
ATOM 1141 C CA . VAL A 1 147 ? -10.371 2.218 22.373 1.00 92.62 147 VAL A CA 1
ATOM 1142 C C . VAL A 1 147 ? -8.855 2.069 22.379 1.00 92.62 147 VAL A C 1
ATOM 1144 O O . VAL A 1 147 ? -8.132 2.987 22.768 1.00 92.62 147 VAL A O 1
ATOM 1147 N N . LEU A 1 148 ? -8.360 0.906 21.961 1.00 92.44 148 LEU A N 1
ATOM 1148 C CA . LEU A 1 148 ? -6.956 0.713 21.609 1.00 92.44 148 LEU A CA 1
ATOM 1149 C C . LEU A 1 148 ? -6.878 0.652 20.087 1.00 92.44 148 LEU A C 1
ATOM 1151 O O . LEU A 1 148 ? -7.479 -0.222 19.468 1.00 92.44 148 LEU A O 1
ATOM 1155 N N . LEU A 1 149 ? -6.154 1.590 19.492 1.00 91.75 149 LEU A N 1
ATOM 1156 C CA . LEU A 1 149 ? -5.915 1.626 18.059 1.00 91.75 149 LEU A CA 1
ATOM 1157 C C . LEU A 1 149 ? -4.492 1.151 17.773 1.00 91.75 149 LEU A C 1
ATOM 1159 O O . LEU A 1 149 ? -3.525 1.792 18.183 1.00 91.75 149 LEU A O 1
ATOM 1163 N N . LEU A 1 150 ? -4.379 0.022 17.086 1.00 91.31 150 LEU A N 1
ATOM 1164 C CA . LEU A 1 150 ? -3.112 -0.521 16.622 1.00 91.31 150 LEU A CA 1
ATOM 1165 C C . LEU A 1 150 ? -2.807 0.044 15.233 1.00 91.31 150 LEU A C 1
ATOM 1167 O O . LEU A 1 150 ? -3.536 -0.222 14.279 1.00 91.31 150 LEU A O 1
ATOM 1171 N N . CYS A 1 151 ? -1.758 0.846 15.109 1.00 86.38 151 CYS A N 1
ATOM 1172 C CA . CYS A 1 151 ? -1.344 1.439 13.841 1.00 86.38 151 CYS A CA 1
ATOM 1173 C C . CYS A 1 151 ? 0.178 1.606 13.816 1.00 86.38 151 CYS A C 1
ATOM 1175 O O . CYS A 1 151 ? 0.772 2.064 14.791 1.00 86.38 151 CYS A O 1
ATOM 1177 N N . ASN A 1 152 ? 0.820 1.229 12.706 1.00 69.81 152 ASN A N 1
ATOM 1178 C CA . ASN A 1 152 ? 2.285 1.239 12.615 1.00 69.81 152 ASN A CA 1
ATOM 1179 C C . ASN A 1 152 ? 2.867 2.655 12.414 1.00 69.81 152 ASN A C 1
ATOM 1181 O O . ASN A 1 152 ? 4.051 2.884 12.632 1.00 69.81 152 ASN A O 1
ATOM 1185 N N . GLN A 1 153 ? 2.030 3.628 12.036 1.00 62.03 153 GLN A N 1
ATOM 1186 C CA . GLN A 1 153 ? 2.423 5.030 11.921 1.00 62.03 153 GLN A CA 1
ATOM 1187 C C . GLN A 1 153 ? 1.855 5.854 13.079 1.00 62.03 153 GLN A C 1
ATOM 1189 O O . GLN A 1 153 ? 0.697 5.691 13.476 1.00 62.03 153 GLN A O 1
ATOM 1194 N N . GLN A 1 154 ? 2.675 6.764 13.615 1.00 53.72 154 GLN A N 1
ATOM 1195 C CA . GLN A 1 154 ? 2.197 7.852 14.466 1.00 53.72 154 GLN A CA 1
ATOM 1196 C C . GLN A 1 154 ? 1.423 8.834 13.592 1.00 53.72 154 GLN A C 1
ATOM 1198 O O . GLN A 1 154 ? 1.947 9.855 13.158 1.00 53.72 154 GLN A O 1
ATOM 1203 N N . ASP A 1 155 ? 0.172 8.503 13.309 1.00 60.97 155 ASP A N 1
ATOM 1204 C CA . ASP A 1 155 ? -0.692 9.401 12.572 1.00 60.97 155 ASP A CA 1
ATOM 1205 C C . ASP A 1 155 ? -1.313 10.414 13.547 1.00 60.97 155 ASP A C 1
ATOM 1207 O O . ASP A 1 155 ? -2.254 10.127 14.299 1.00 60.97 155 ASP A O 1
ATOM 1211 N N . GLU A 1 156 ? -0.747 11.621 13.569 1.00 62.31 156 GLU A N 1
ATOM 1212 C CA . GLU A 1 156 ? -1.247 12.744 14.369 1.00 62.31 156 GLU A CA 1
ATOM 1213 C C . GLU A 1 156 ? -2.716 13.084 14.020 1.00 62.31 156 GLU A C 1
ATOM 1215 O O . GLU A 1 156 ? -3.478 13.597 14.855 1.00 62.31 156 GLU A O 1
ATOM 1220 N N . GLN A 1 157 ? -3.153 12.723 12.809 1.00 68.19 157 GLN A N 1
ATOM 1221 C CA . GLN A 1 157 ? -4.498 12.945 12.302 1.00 68.19 157 GLN A CA 1
ATOM 1222 C C . GLN A 1 157 ? -5.528 12.030 12.984 1.00 68.19 157 GLN A C 1
ATOM 1224 O O . GLN A 1 157 ? -6.573 12.521 13.421 1.00 68.19 157 GLN A O 1
ATOM 1229 N N . LEU A 1 158 ? -5.221 10.740 13.185 1.00 73.31 158 LEU A N 1
ATOM 1230 C CA . LEU A 1 158 ? -6.079 9.803 13.937 1.00 73.31 158 LEU A CA 1
ATOM 1231 C C . LEU A 1 158 ? -6.330 10.301 15.361 1.00 73.31 158 LEU A C 1
ATOM 1233 O O . LEU A 1 158 ? -7.461 10.284 15.857 1.00 73.31 158 LEU A O 1
ATOM 1237 N N . GLY A 1 159 ? -5.271 10.805 16.001 1.00 68.88 159 GLY A N 1
ATOM 1238 C CA . GLY A 1 159 ? -5.357 11.378 17.336 1.00 68.88 159 GLY A CA 1
ATOM 1239 C C . GLY A 1 159 ? -6.244 12.622 17.397 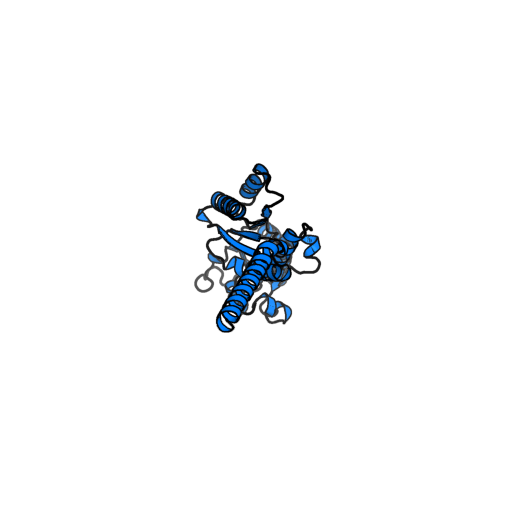1.00 68.88 159 GLY A C 1
ATOM 1240 O O . GLY A 1 159 ? -6.906 12.852 18.406 1.00 68.88 159 GLY A O 1
ATOM 1241 N N . THR A 1 160 ? -6.291 13.417 16.331 1.00 72.56 160 THR A N 1
ATOM 1242 C CA . THR A 1 160 ? -7.161 14.598 16.243 1.00 72.56 160 THR A CA 1
ATOM 1243 C C . THR A 1 160 ? -8.621 14.200 16.027 1.00 72.56 160 THR A C 1
ATOM 1245 O O . THR A 1 160 ? -9.488 14.668 16.758 1.00 72.56 160 THR A O 1
ATOM 1248 N N . LEU A 1 161 ? -8.893 13.274 15.101 1.00 74.38 161 LEU A N 1
ATOM 1249 C CA . LEU A 1 161 ? -10.253 12.819 14.783 1.00 74.38 161 LEU A CA 1
ATOM 1250 C C . LEU A 1 161 ? -10.962 12.165 15.981 1.00 74.38 161 LEU A C 1
ATOM 1252 O O . LEU A 1 161 ? -12.169 12.327 16.151 1.00 74.38 161 LEU A O 1
ATOM 1256 N N . LEU A 1 162 ? -10.221 11.442 16.825 1.00 74.44 162 LEU A N 1
ATOM 1257 C CA . LEU A 1 162 ? -10.775 10.799 18.019 1.00 74.44 162 LEU A CA 1
ATOM 1258 C C . LEU A 1 162 ? -10.867 11.736 19.233 1.00 74.44 162 LEU A C 1
ATOM 1260 O O . LEU A 1 162 ? -11.725 11.514 20.085 1.00 74.44 162 LEU A O 1
ATOM 1264 N N . LYS A 1 163 ? -10.049 12.795 19.326 1.00 71.94 163 LYS A N 1
ATOM 1265 C CA . LYS A 1 163 ? -10.110 13.773 20.437 1.00 71.94 163 LYS A CA 1
ATOM 1266 C C . LYS A 1 163 ? -11.438 14.521 20.510 1.00 71.94 163 LYS A C 1
ATOM 1268 O O . LYS A 1 163 ? -11.862 14.884 21.603 1.00 71.94 163 LYS A O 1
ATOM 1273 N N . ASP A 1 164 ? -12.098 14.713 19.373 1.00 66.81 164 ASP A N 1
ATOM 1274 C CA . ASP A 1 164 ? -13.416 15.352 19.310 1.00 66.81 164 ASP A CA 1
ATOM 1275 C C . ASP A 1 164 ? -14.549 14.421 19.782 1.00 66.81 164 ASP A C 1
ATOM 1277 O O . ASP A 1 164 ? -15.705 14.834 19.904 1.00 66.81 164 ASP A O 1
ATOM 1281 N N . SER A 1 165 ? -14.227 13.161 20.089 1.00 69.94 165 SER A N 1
ATOM 1282 C CA . SER A 1 165 ? -15.154 12.187 20.648 1.00 69.94 165 SER A CA 1
ATOM 1283 C C . SER A 1 165 ? -14.989 12.046 22.163 1.00 69.94 165 SER A C 1
ATOM 1285 O O . SER A 1 165 ? -13.891 12.127 22.702 1.00 69.94 165 SER A O 1
ATOM 1287 N N . ASN A 1 166 ? -16.078 11.755 22.880 1.00 78.69 166 ASN A N 1
ATOM 1288 C CA . ASN A 1 166 ? -16.036 11.439 24.318 1.00 78.69 166 ASN A CA 1
ATOM 1289 C C . ASN A 1 166 ? -15.434 10.044 24.617 1.00 78.69 166 ASN A C 1
ATOM 1291 O O . ASN A 1 166 ? -15.687 9.483 25.685 1.00 78.69 166 ASN A O 1
ATOM 1295 N N . ILE A 1 167 ? -14.684 9.453 23.683 1.00 84.88 167 ILE A N 1
ATOM 1296 C CA . ILE A 1 167 ? -14.084 8.125 23.816 1.00 84.88 167 ILE A CA 1
ATOM 1297 C C . ILE A 1 167 ? -12.618 8.284 24.209 1.00 84.88 167 ILE A C 1
ATOM 1299 O O . ILE A 1 167 ? -11.829 8.914 23.509 1.00 84.88 167 ILE A O 1
ATOM 1303 N N . TYR A 1 168 ? -12.233 7.679 25.333 1.00 87.75 168 TYR A N 1
ATOM 1304 C CA . TYR A 1 168 ? -10.822 7.561 25.681 1.00 87.75 168 TYR A CA 1
ATOM 1305 C C . TYR A 1 168 ? -10.143 6.583 24.723 1.00 87.75 168 TYR A C 1
ATOM 1307 O O . TYR A 1 168 ? -10.597 5.446 24.587 1.00 87.75 168 TYR A O 1
ATOM 1315 N N . PHE A 1 169 ? -9.041 6.994 24.101 1.00 87.94 169 PHE A N 1
ATOM 1316 C CA . PHE A 1 169 ? -8.284 6.135 23.199 1.00 87.94 169 PHE A CA 1
ATOM 1317 C C . PHE A 1 169 ? -6.787 6.148 23.508 1.00 87.94 169 PHE A C 1
ATOM 1319 O O . PHE A 1 169 ? -6.252 7.108 24.070 1.00 87.94 169 PHE A O 1
ATOM 1326 N N . LYS A 1 170 ? -6.109 5.070 23.117 1.00 89.06 170 LYS A N 1
ATOM 1327 C CA . LYS A 1 170 ? -4.650 4.968 23.082 1.00 89.06 170 LYS A CA 1
ATOM 1328 C C . LYS A 1 170 ? -4.222 4.369 21.747 1.00 89.06 170 LYS A C 1
ATOM 1330 O O . LYS A 1 170 ? -4.924 3.515 21.214 1.00 89.06 170 LYS A O 1
ATOM 1335 N N . THR A 1 171 ? -3.080 4.809 21.234 1.00 87.69 171 THR A N 1
ATOM 1336 C CA . THR A 1 171 ? -2.444 4.237 20.045 1.00 87.69 171 THR A CA 1
ATOM 1337 C C . THR A 1 171 ? -1.219 3.409 20.431 1.00 87.69 171 THR A C 1
ATOM 1339 O O . THR A 1 171 ? -0.570 3.684 21.447 1.00 87.69 171 THR A O 1
ATOM 1342 N N . MET A 1 172 ? -0.919 2.377 19.646 1.00 87.75 172 MET A N 1
ATOM 1343 C CA . MET A 1 172 ? 0.276 1.539 19.784 1.00 87.75 172 MET A CA 1
ATOM 1344 C C . MET A 1 172 ? 0.649 0.955 18.416 1.00 87.75 172 MET A C 1
ATOM 1346 O O . MET A 1 172 ? -0.240 0.772 17.584 1.00 87.75 172 MET A O 1
ATOM 1350 N N . SER A 1 173 ? 1.930 0.645 18.184 1.00 86.62 173 SER A N 1
ATOM 1351 C CA . SER A 1 173 ? 2.280 -0.194 17.036 1.00 86.62 173 SER A CA 1
ATOM 1352 C C . SER A 1 173 ? 1.676 -1.585 17.213 1.00 86.62 173 SER A C 1
ATOM 1354 O O . SER A 1 173 ? 1.554 -2.099 18.324 1.00 86.62 173 SER A O 1
ATOM 1356 N N . PHE A 1 174 ? 1.296 -2.205 16.103 1.00 85.81 174 PHE A N 1
ATOM 1357 C CA . PHE A 1 174 ? 0.808 -3.574 16.121 1.00 85.81 174 PHE A CA 1
ATOM 1358 C C . PHE A 1 174 ? 1.896 -4.552 16.599 1.00 85.81 174 PHE A C 1
ATOM 1360 O O . PHE A 1 174 ? 1.589 -5.495 17.316 1.00 85.81 174 PHE A O 1
ATOM 1367 N N . GLU A 1 175 ? 3.162 -4.309 16.250 1.00 82.88 175 GLU A N 1
ATOM 1368 C CA . GLU A 1 175 ? 4.305 -5.156 16.638 1.00 82.88 175 GLU A CA 1
ATOM 1369 C C . GLU A 1 175 ? 4.625 -5.082 18.137 1.00 82.88 175 GLU A C 1
ATOM 1371 O O . GLU A 1 175 ? 5.130 -6.042 18.717 1.00 82.88 175 GLU A O 1
ATOM 1376 N N . ASP A 1 176 ? 4.283 -3.963 18.777 1.00 86.50 176 ASP A N 1
ATOM 1377 C CA . ASP A 1 176 ? 4.501 -3.754 20.209 1.00 86.50 176 ASP A CA 1
ATOM 1378 C C . ASP A 1 176 ? 3.407 -4.403 21.076 1.00 86.50 176 ASP A C 1
ATOM 1380 O O . ASP A 1 176 ? 3.558 -4.489 22.300 1.00 86.50 176 ASP A O 1
ATOM 1384 N N . TYR A 1 177 ? 2.290 -4.837 20.478 1.00 88.25 177 TYR A N 1
ATOM 1385 C CA . TYR A 1 177 ? 1.135 -5.347 21.211 1.00 88.25 177 TYR A CA 1
ATOM 1386 C C . TYR A 1 177 ? 1.061 -6.878 21.211 1.00 88.25 177 TYR A C 1
ATOM 1388 O O . TYR A 1 177 ? 0.830 -7.516 20.186 1.00 88.25 177 TYR A O 1
ATOM 1396 N N . SER A 1 178 ? 1.163 -7.480 22.399 1.00 88.94 178 SER A N 1
ATOM 1397 C CA . SER A 1 178 ? 0.971 -8.923 22.586 1.00 88.94 178 SER A CA 1
ATOM 1398 C C . SER A 1 178 ? -0.473 -9.240 22.973 1.00 88.94 178 SER A C 1
ATOM 1400 O O . SER A 1 178 ? -0.867 -9.092 24.131 1.00 88.94 178 SER A O 1
ATOM 1402 N N . PHE A 1 179 ? -1.262 -9.725 22.013 1.00 86.19 179 PHE A N 1
ATOM 1403 C CA . PHE A 1 179 ? -2.674 -10.077 22.215 1.00 86.19 179 PHE A CA 1
ATOM 1404 C C . PHE A 1 179 ? -2.905 -11.169 23.271 1.00 86.19 179 PHE A C 1
ATOM 1406 O O . PHE A 1 179 ? -3.969 -11.212 23.891 1.00 86.19 179 PHE A O 1
ATOM 1413 N N . GLU A 1 180 ? -1.939 -12.070 23.465 1.00 82.56 180 GLU A N 1
ATOM 1414 C CA . GLU A 1 180 ? -2.072 -13.204 24.388 1.00 82.56 180 GLU A CA 1
ATOM 1415 C C . GLU A 1 180 ? -1.568 -12.888 25.805 1.00 82.56 180 GLU A C 1
ATOM 1417 O O . GLU A 1 180 ? -2.053 -13.477 26.774 1.00 82.56 180 GLU A O 1
ATOM 1422 N N . GLU A 1 181 ? -0.631 -11.946 25.946 1.00 81.62 181 GLU A N 1
ATOM 1423 C CA . GLU A 1 181 ? 0.041 -11.666 27.221 1.00 81.62 181 GLU A CA 1
ATOM 1424 C C . GLU A 1 181 ? -0.364 -10.320 27.841 1.00 81.62 181 GLU A C 1
ATOM 1426 O O . GLU A 1 181 ? -0.377 -10.186 29.070 1.00 81.62 181 GLU A O 1
ATOM 1431 N N . ASP A 1 182 ? -0.730 -9.320 27.031 1.00 78.50 182 ASP A N 1
ATOM 1432 C CA . ASP A 1 182 ? -1.020 -7.976 27.528 1.00 78.50 182 ASP A CA 1
ATOM 1433 C C . ASP A 1 182 ? -2.465 -7.834 28.032 1.00 78.50 182 ASP A C 1
ATOM 1435 O O . ASP A 1 182 ? -3.424 -7.565 27.302 1.00 78.50 182 ASP A O 1
ATOM 1439 N N . ILE A 1 183 ? -2.615 -7.951 29.351 1.00 81.25 183 ILE A N 1
ATOM 1440 C CA . ILE A 1 183 ? -3.892 -7.776 30.053 1.00 81.25 183 ILE A CA 1
ATOM 1441 C C . ILE A 1 183 ? -4.293 -6.307 30.262 1.00 81.25 183 ILE A C 1
ATOM 1443 O O . ILE A 1 183 ? -5.422 -6.053 30.695 1.00 81.25 183 ILE A O 1
ATOM 1447 N N . THR A 1 184 ? -3.411 -5.341 29.976 1.00 84.44 184 THR A N 1
ATOM 1448 C CA . THR A 1 184 ? -3.642 -3.901 30.215 1.00 84.44 184 THR A CA 1
ATOM 1449 C C . THR A 1 184 ? -4.882 -3.405 29.478 1.00 84.44 184 THR A C 1
ATOM 1451 O O . THR A 1 184 ? -5.656 -2.602 30.001 1.00 84.44 184 THR A O 1
ATOM 1454 N N . PHE A 1 185 ? -5.103 -3.940 28.279 1.00 85.00 185 PHE A N 1
ATOM 1455 C CA . PHE A 1 185 ? -6.156 -3.519 27.360 1.00 85.00 185 PHE A CA 1
ATOM 1456 C C . PHE A 1 185 ? -7.325 -4.500 27.291 1.00 85.00 185 PHE A C 1
ATOM 1458 O O . PHE A 1 185 ? -8.159 -4.409 26.400 1.00 85.00 185 PHE A O 1
ATOM 1465 N N . LYS A 1 186 ? -7.459 -5.397 28.277 1.00 83.69 186 LYS A N 1
ATOM 1466 C CA . LYS A 1 186 ? -8.532 -6.405 28.316 1.00 83.69 186 LYS A CA 1
ATOM 1467 C C . LYS A 1 186 ? -9.951 -5.822 28.206 1.00 83.69 186 LYS A C 1
ATOM 1469 O O . LYS A 1 186 ? -10.854 -6.501 27.730 1.00 83.69 186 LYS A O 1
ATOM 1474 N N . ASN A 1 187 ? -10.152 -4.587 28.671 1.00 86.88 187 ASN A N 1
ATOM 1475 C CA . ASN A 1 187 ? -11.441 -3.884 28.619 1.00 86.88 187 ASN A CA 1
ATOM 1476 C C . ASN A 1 187 ? -11.515 -2.833 27.498 1.00 86.88 187 ASN A C 1
ATOM 1478 O O . ASN A 1 187 ? -12.447 -2.030 27.485 1.00 86.88 187 ASN A O 1
ATOM 1482 N N . PHE A 1 188 ? -10.516 -2.783 26.617 1.00 93.06 188 PHE A N 1
ATOM 1483 C CA . PHE A 1 188 ? -10.503 -1.876 25.481 1.00 93.06 188 PHE A CA 1
ATOM 1484 C C . PHE A 1 188 ? -11.104 -2.579 24.269 1.00 93.06 188 PHE A C 1
ATOM 1486 O O . PHE A 1 188 ? -10.891 -3.768 24.041 1.00 93.06 188 PHE A O 1
ATOM 1493 N N . ASP A 1 189 ? -11.839 -1.816 23.474 1.00 94.75 189 ASP A N 1
ATOM 1494 C CA . ASP A 1 189 ? -12.197 -2.225 22.131 1.00 94.75 189 ASP A CA 1
ATOM 1495 C C . ASP A 1 189 ? -10.978 -2.007 21.227 1.00 94.75 189 ASP A C 1
ATOM 1497 O O . ASP A 1 189 ? -10.476 -0.886 21.130 1.00 94.75 189 ASP A O 1
ATOM 15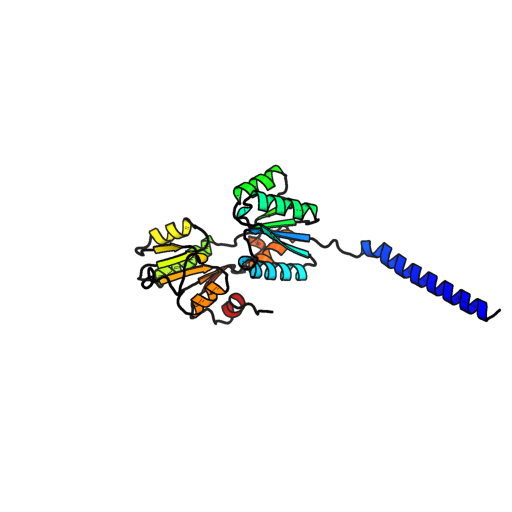01 N N . ILE A 1 190 ? -10.484 -3.071 20.592 1.00 95.00 190 ILE A N 1
ATOM 1502 C CA . ILE A 1 190 ? -9.273 -3.008 19.769 1.00 95.00 190 ILE A CA 1
ATOM 1503 C C . ILE A 1 190 ? -9.651 -2.846 18.297 1.00 95.00 190 ILE A C 1
ATOM 1505 O O . ILE A 1 190 ? -10.470 -3.600 17.769 1.00 95.00 190 ILE A O 1
ATOM 1509 N N . TYR A 1 191 ? -9.028 -1.881 17.635 1.00 95.12 191 TYR A N 1
ATOM 1510 C CA . TYR A 1 191 ? -9.130 -1.618 16.200 1.00 95.12 191 TYR A CA 1
ATOM 1511 C C . TYR A 1 191 ? -7.730 -1.555 15.608 1.00 95.12 191 TYR A C 1
ATOM 1513 O O . TYR A 1 191 ? -6.784 -1.246 16.330 1.00 95.12 191 TYR A O 1
ATOM 1521 N N . ALA A 1 192 ? -7.588 -1.829 14.313 1.00 93.50 192 ALA A N 1
ATOM 1522 C CA . ALA A 1 192 ? -6.280 -1.809 13.671 1.00 93.50 192 ALA A CA 1
ATOM 1523 C C . ALA A 1 192 ? -6.304 -1.148 12.288 1.00 93.50 192 ALA A C 1
ATOM 1525 O O . ALA A 1 192 ? -7.312 -1.216 11.584 1.00 93.50 192 ALA A O 1
ATOM 1526 N N . ILE A 1 193 ? -5.178 -0.545 11.911 1.00 91.31 193 ILE A N 1
ATOM 1527 C CA . ILE A 1 193 ? -4.825 -0.192 10.532 1.00 91.31 193 ILE A CA 1
ATOM 1528 C C . ILE A 1 193 ? -3.600 -1.030 10.187 1.00 91.31 193 ILE A C 1
ATOM 1530 O O . ILE A 1 193 ? -2.510 -0.759 10.696 1.00 91.31 193 ILE A O 1
ATOM 1534 N N . ASP A 1 194 ? -3.791 -2.080 9.395 1.00 88.38 194 ASP A N 1
ATOM 1535 C CA . ASP A 1 194 ? -2.725 -3.018 9.047 1.00 88.38 194 ASP A CA 1
ATOM 1536 C C . ASP A 1 194 ? -3.153 -3.882 7.846 1.00 88.38 194 ASP A C 1
ATOM 1538 O O . ASP A 1 194 ? -4.338 -4.153 7.638 1.00 88.38 194 ASP A O 1
ATOM 1542 N N . ASN A 1 195 ? -2.172 -4.347 7.080 1.00 84.00 195 ASN A N 1
ATOM 1543 C CA . ASN A 1 195 ? -2.368 -5.154 5.878 1.00 84.00 195 ASN A CA 1
ATOM 1544 C C . ASN A 1 195 ? -1.859 -6.594 6.028 1.00 84.00 195 ASN A C 1
ATOM 1546 O O . ASN A 1 195 ? -2.054 -7.421 5.131 1.00 84.00 195 ASN A O 1
ATOM 1550 N N . ARG A 1 196 ? -1.200 -6.916 7.145 1.00 84.00 196 ARG A N 1
ATOM 1551 C CA . ARG A 1 196 ? -0.581 -8.221 7.375 1.00 84.00 196 ARG A CA 1
ATOM 1552 C C . ARG A 1 196 ? -1.612 -9.294 7.691 1.00 84.00 196 ARG A C 1
ATOM 1554 O O . ARG A 1 196 ? -2.623 -9.061 8.356 1.00 84.00 196 ARG A O 1
ATOM 1561 N N . SER A 1 197 ? -1.270 -10.526 7.324 1.00 85.44 197 SER A N 1
ATOM 1562 C CA . SER A 1 197 ? -2.036 -11.732 7.661 1.00 85.44 197 SER A CA 1
ATOM 1563 C C . SER A 1 197 ? -2.265 -11.893 9.166 1.00 85.44 197 SER A C 1
ATOM 1565 O O . SER A 1 197 ? -3.280 -12.450 9.578 1.00 85.44 197 SER A O 1
ATOM 1567 N N . GLU A 1 198 ? -1.351 -11.386 9.995 1.00 87.88 198 GLU A N 1
ATOM 1568 C CA . GLU A 1 198 ? -1.489 -11.388 11.451 1.00 87.88 198 GLU A CA 1
ATOM 1569 C C . GLU A 1 198 ? -2.674 -10.523 11.921 1.00 87.88 198 GLU A C 1
ATOM 1571 O O . GLU A 1 198 ? -3.490 -10.968 12.729 1.00 87.88 198 GLU A O 1
ATOM 1576 N N . ALA A 1 199 ? -2.855 -9.328 11.356 1.00 90.50 199 ALA A N 1
ATOM 1577 C CA . ALA A 1 199 ? -4.000 -8.477 11.669 1.00 90.50 199 ALA A CA 1
ATOM 1578 C C . ALA A 1 199 ? -5.327 -9.107 11.226 1.00 90.50 199 ALA A C 1
ATOM 1580 O O . ALA A 1 199 ? -6.309 -9.090 11.975 1.00 90.50 199 ALA A O 1
ATOM 1581 N N . VAL A 1 200 ? -5.340 -9.748 10.053 1.00 91.69 200 VAL A N 1
ATOM 1582 C CA . VAL A 1 200 ? -6.494 -10.522 9.566 1.00 91.69 200 VAL A CA 1
ATOM 1583 C C . VAL A 1 200 ? -6.801 -11.705 10.495 1.00 91.69 200 VAL A C 1
ATOM 1585 O O . VAL A 1 200 ? -7.967 -11.989 10.776 1.00 91.69 200 VAL A O 1
ATOM 1588 N N . TYR A 1 201 ? -5.775 -12.372 11.029 1.00 92.38 201 TYR A N 1
ATOM 1589 C CA . TYR A 1 201 ? -5.936 -13.450 12.005 1.00 92.38 201 TYR A CA 1
ATOM 1590 C C . TYR A 1 201 ? -6.612 -12.963 13.296 1.00 92.38 201 TYR A C 1
ATOM 1592 O O . TYR A 1 201 ? -7.579 -13.577 13.753 1.00 92.38 201 TYR A O 1
ATOM 1600 N N . TYR A 1 202 ? -6.169 -11.843 13.873 1.00 94.12 202 TYR A N 1
ATOM 1601 C CA . TYR A 1 202 ? -6.780 -11.317 15.100 1.00 94.12 202 TYR A CA 1
ATOM 1602 C C . TYR A 1 202 ? -8.178 -10.719 14.879 1.00 94.12 202 TYR A C 1
ATOM 1604 O O . TYR A 1 202 ? -9.001 -10.747 15.805 1.00 94.12 202 TYR A O 1
ATOM 1612 N N . LEU A 1 203 ? -8.487 -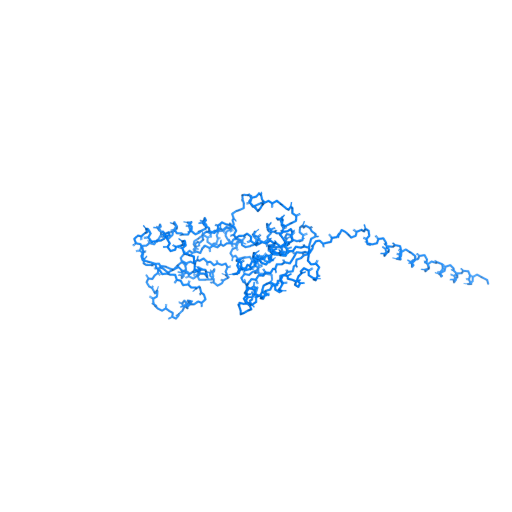10.260 13.660 1.00 95.56 203 LEU A N 1
ATOM 1613 C CA . LEU A 1 203 ? -9.852 -9.935 13.234 1.00 95.56 203 LEU A CA 1
ATOM 1614 C C . LEU A 1 203 ? -10.751 -11.184 13.253 1.00 95.56 203 LEU A C 1
ATOM 1616 O O . LEU A 1 203 ? -11.820 -11.164 13.865 1.00 95.56 203 LEU A O 1
ATOM 1620 N N . ASP A 1 204 ? -10.296 -12.303 12.675 1.00 94.94 204 ASP A N 1
ATOM 1621 C CA . ASP A 1 204 ? -11.034 -13.578 12.705 1.00 94.94 204 ASP A CA 1
ATOM 1622 C C . ASP A 1 204 ? -11.247 -14.076 14.145 1.00 94.94 204 ASP A C 1
ATOM 1624 O O . ASP A 1 204 ? -12.347 -14.480 14.540 1.00 94.94 204 ASP A O 1
ATOM 1628 N N . LYS A 1 205 ? -10.233 -13.963 15.011 1.00 94.31 205 LYS A N 1
ATOM 1629 C CA . LYS A 1 205 ? -10.383 -14.303 16.438 1.00 94.31 205 LYS A CA 1
ATOM 1630 C C . LYS A 1 205 ? -11.358 -13.391 17.185 1.00 94.31 205 LYS A C 1
ATOM 1632 O O . LYS A 1 205 ? -11.832 -13.779 18.252 1.00 94.31 205 LYS A O 1
ATOM 1637 N N . GLY A 1 206 ? -11.733 -12.246 16.615 1.00 93.50 206 GLY A N 1
ATOM 1638 C CA . GLY A 1 206 ? -12.581 -11.241 17.257 1.00 93.50 206 GLY A CA 1
ATOM 1639 C C . GLY A 1 206 ? -11.859 -10.468 18.360 1.00 93.50 206 GLY A C 1
ATOM 1640 O O . GLY A 1 206 ? -12.518 -9.870 19.207 1.00 93.50 206 GLY A O 1
ATOM 1641 N N . MET A 1 207 ? -10.524 -10.517 18.372 1.00 94.12 207 MET A N 1
ATOM 1642 C CA . MET A 1 207 ? -9.697 -9.703 19.263 1.00 94.12 207 MET A CA 1
ATOM 1643 C C . MET A 1 207 ? -9.586 -8.278 18.721 1.00 94.12 207 MET A C 1
ATOM 1645 O O . MET A 1 207 ? -9.708 -7.329 19.485 1.00 94.12 207 MET A O 1
ATOM 1649 N N . VAL A 1 208 ? -9.451 -8.134 17.399 1.00 96.00 208 VAL A N 1
ATOM 1650 C CA . VAL A 1 208 ? -9.640 -6.871 16.675 1.00 96.00 208 VAL A CA 1
ATOM 1651 C C . VAL A 1 208 ? -11.094 -6.797 16.202 1.00 96.00 208 VAL A C 1
ATOM 1653 O O . VAL A 1 208 ? -11.596 -7.737 15.587 1.00 96.00 208 VAL A O 1
ATOM 1656 N N . LYS A 1 209 ? -11.795 -5.696 16.498 1.00 96.38 209 LYS A N 1
ATOM 1657 C CA . LYS A 1 209 ? -13.215 -5.506 16.152 1.00 96.38 209 LYS A CA 1
ATOM 1658 C C . LYS A 1 209 ? -13.434 -5.109 14.698 1.00 96.38 209 LYS A C 1
ATOM 1660 O O . LYS A 1 209 ? -14.402 -5.555 14.086 1.00 96.38 209 LYS A O 1
ATOM 1665 N N . ALA A 1 210 ? -12.570 -4.246 14.176 1.00 96.94 210 ALA A N 1
ATOM 1666 C CA . ALA A 1 210 ? -12.513 -3.914 12.762 1.00 96.94 210 ALA A CA 1
ATOM 1667 C C . ALA A 1 210 ? -11.086 -3.538 12.362 1.00 96.94 210 ALA A C 1
ATOM 1669 O O . ALA A 1 210 ? -10.314 -3.007 13.168 1.00 96.94 210 ALA A O 1
ATOM 1670 N N . LEU A 1 211 ? -10.774 -3.830 11.108 1.00 95.12 211 LEU A N 1
ATOM 1671 C CA . LEU A 1 211 ? -9.499 -3.614 10.457 1.00 95.12 211 LEU A CA 1
ATOM 1672 C C . LEU A 1 211 ? -9.709 -2.640 9.299 1.00 95.12 211 LEU A C 1
ATOM 1674 O O . LEU A 1 211 ? -10.507 -2.907 8.400 1.00 95.12 211 LEU A O 1
ATOM 1678 N N . ALA A 1 212 ? -8.999 -1.520 9.317 1.00 93.94 212 ALA A N 1
ATOM 1679 C CA . ALA A 1 212 ? -8.772 -0.738 8.116 1.00 93.94 212 ALA A CA 1
ATOM 1680 C C . ALA A 1 212 ? -7.631 -1.388 7.331 1.00 93.94 212 ALA A C 1
ATOM 1682 O O . ALA A 1 212 ? -6.514 -1.514 7.831 1.00 93.94 212 ALA A O 1
ATOM 1683 N N . TYR A 1 213 ? -7.955 -1.832 6.126 1.00 90.31 213 TYR A N 1
ATOM 1684 C CA . TYR A 1 213 ? -7.094 -2.601 5.247 1.00 90.31 213 TYR A CA 1
ATOM 1685 C C . TYR A 1 213 ? -6.891 -1.828 3.948 1.00 90.31 213 TYR A C 1
ATOM 1687 O O . TYR A 1 213 ? -7.866 -1.520 3.255 1.00 90.31 213 TYR A O 1
ATOM 1695 N N . ARG A 1 214 ? -5.643 -1.527 3.597 1.00 89.50 214 ARG A N 1
ATOM 1696 C CA . ARG A 1 214 ? -5.296 -0.880 2.329 1.00 89.50 214 ARG A CA 1
ATOM 1697 C C . ARG A 1 214 ? -5.152 -1.937 1.229 1.00 89.50 214 ARG A C 1
ATOM 1699 O O . ARG A 1 214 ? -4.571 -2.996 1.431 1.00 89.50 214 ARG A O 1
ATOM 1706 N N . ASP A 1 215 ? -5.692 -1.659 0.048 1.00 89.12 215 ASP A N 1
ATOM 1707 C CA . ASP A 1 215 ? -5.620 -2.551 -1.113 1.00 89.12 215 ASP A CA 1
ATOM 1708 C C . ASP A 1 215 ? -4.254 -2.426 -1.808 1.00 89.12 215 ASP A C 1
ATOM 1710 O O . ASP A 1 215 ? -4.133 -1.859 -2.898 1.00 89.12 215 ASP A O 1
ATOM 1714 N N . ASP A 1 216 ? -3.204 -2.929 -1.155 1.00 89.62 216 ASP A N 1
ATOM 1715 C CA . ASP A 1 216 ? -1.832 -2.838 -1.668 1.00 89.62 216 ASP A CA 1
ATOM 1716 C C . ASP A 1 216 ? -1.672 -3.540 -3.015 1.00 89.62 216 ASP A C 1
ATOM 1718 O O . ASP A 1 216 ? -0.910 -3.085 -3.865 1.00 89.62 216 ASP A O 1
ATOM 1722 N N . TYR A 1 217 ? -2.433 -4.608 -3.260 1.00 90.69 217 TYR A N 1
ATOM 1723 C CA . TYR A 1 217 ? -2.455 -5.262 -4.564 1.00 90.69 217 TYR A CA 1
ATOM 1724 C C . TYR A 1 217 ? -2.877 -4.286 -5.667 1.00 90.69 217 TYR A C 1
ATOM 1726 O O . TYR A 1 217 ? -2.158 -4.088 -6.652 1.00 90.69 217 TYR A O 1
ATOM 1734 N N . SER A 1 218 ? -4.030 -3.636 -5.500 1.00 91.25 218 SER A N 1
ATOM 1735 C CA . SER A 1 218 ? -4.504 -2.647 -6.467 1.00 91.25 218 SER A CA 1
ATOM 1736 C C . SER A 1 218 ? -3.538 -1.472 -6.571 1.00 91.25 218 SER A C 1
ATOM 1738 O O . SER A 1 218 ? -3.297 -0.980 -7.675 1.00 91.25 218 SER A O 1
ATOM 1740 N N . LEU A 1 219 ? -2.943 -1.056 -5.449 1.00 92.38 219 LEU A N 1
ATOM 1741 C CA . LEU A 1 219 ? -1.964 0.019 -5.426 1.00 92.38 219 LEU A CA 1
ATOM 1742 C C . LEU A 1 219 ? -0.742 -0.314 -6.290 1.00 92.38 219 LEU A C 1
ATOM 1744 O O . LEU A 1 219 ? -0.412 0.454 -7.190 1.00 92.38 219 LEU A O 1
ATOM 1748 N N . GLY A 1 220 ? -0.134 -1.486 -6.100 1.00 94.19 220 GLY A N 1
ATOM 1749 C CA . GLY A 1 220 ? 1.029 -1.922 -6.873 1.00 94.19 220 GLY A CA 1
ATOM 1750 C C . GLY A 1 220 ? 0.720 -2.021 -8.366 1.00 94.19 220 GLY A C 1
ATOM 1751 O O . GLY A 1 220 ? 1.490 -1.542 -9.203 1.00 94.19 220 GLY A O 1
ATOM 1752 N N . TYR A 1 221 ? -0.458 -2.552 -8.705 1.00 94.62 221 TYR A N 1
ATOM 1753 C CA . TYR A 1 221 ? -0.919 -2.647 -10.088 1.00 94.62 221 TYR A CA 1
ATOM 1754 C C . TYR A 1 221 ? -1.081 -1.264 -10.746 1.00 94.62 221 TYR A C 1
ATOM 1756 O O . TYR A 1 221 ? -0.646 -1.030 -11.879 1.00 94.62 221 TYR A O 1
ATOM 1764 N N . ILE A 1 222 ? -1.714 -0.323 -10.039 1.00 94.62 222 ILE A N 1
ATOM 1765 C CA . ILE A 1 222 ? -1.953 1.039 -10.529 1.00 94.62 222 ILE A CA 1
ATOM 1766 C C . ILE A 1 222 ? -0.641 1.815 -10.641 1.00 94.62 222 ILE A C 1
ATOM 1768 O O . ILE A 1 222 ? -0.465 2.542 -11.617 1.00 94.62 222 ILE A O 1
ATOM 1772 N N . THR A 1 223 ? 0.285 1.644 -9.700 1.00 95.69 223 THR A N 1
ATOM 1773 C CA . THR A 1 223 ? 1.579 2.332 -9.704 1.00 95.69 223 THR A CA 1
ATOM 1774 C C . THR A 1 223 ? 2.417 1.973 -10.925 1.00 95.69 223 THR A C 1
ATOM 1776 O O . THR A 1 223 ? 2.941 2.869 -11.583 1.00 95.69 223 THR A O 1
ATOM 1779 N N . VAL A 1 224 ? 2.471 0.698 -11.320 1.00 96.56 224 VAL A N 1
ATOM 1780 C CA . VAL A 1 224 ? 3.139 0.304 -12.575 1.00 96.56 224 VAL A CA 1
ATOM 1781 C C . VAL A 1 224 ? 2.488 1.001 -13.776 1.00 96.56 224 VAL A C 1
ATOM 1783 O O . VAL A 1 224 ? 3.175 1.593 -14.607 1.00 96.56 224 VAL A O 1
ATOM 1786 N N . LYS A 1 225 ? 1.151 1.030 -13.845 1.00 95.00 225 LYS A N 1
ATOM 1787 C CA . LYS A 1 225 ? 0.434 1.758 -14.907 1.00 95.00 225 LYS A CA 1
ATOM 1788 C C . LYS A 1 225 ? 0.693 3.265 -14.878 1.00 95.00 225 LYS A C 1
ATOM 1790 O O . LYS A 1 225 ? 0.736 3.890 -15.938 1.00 95.00 225 LYS A O 1
ATOM 1795 N N . GLN A 1 226 ? 0.840 3.859 -13.699 1.00 94.50 226 GLN A N 1
ATOM 1796 C CA . GLN A 1 226 ? 1.170 5.271 -13.533 1.00 94.50 226 GLN A CA 1
ATOM 1797 C C . GLN A 1 226 ? 2.529 5.577 -14.152 1.00 94.50 226 GLN A C 1
ATOM 1799 O O . GLN A 1 226 ? 2.605 6.444 -15.021 1.00 94.50 226 GLN A O 1
ATOM 1804 N N . VAL A 1 227 ? 3.555 4.821 -13.763 1.00 94.31 227 VAL A N 1
ATOM 1805 C CA . VAL A 1 227 ? 4.925 4.968 -14.265 1.00 94.31 227 VAL A CA 1
ATOM 1806 C C . VAL A 1 227 ? 4.969 4.803 -15.785 1.00 94.31 227 VAL A C 1
ATOM 1808 O O . VAL A 1 227 ? 5.465 5.676 -16.488 1.00 94.31 227 VAL A O 1
ATOM 1811 N N . LEU A 1 228 ? 4.350 3.744 -16.313 1.00 93.38 228 LEU A N 1
ATOM 1812 C CA . LEU A 1 228 ? 4.363 3.448 -17.749 1.00 93.38 228 LEU A CA 1
ATOM 1813 C C . LEU A 1 228 ? 3.604 4.466 -18.610 1.00 93.38 228 LEU A C 1
ATOM 1815 O O . LEU A 1 228 ? 3.925 4.652 -19.782 1.00 93.38 228 LEU A O 1
ATOM 1819 N N . THR A 1 229 ? 2.552 5.090 -18.074 1.00 92.31 229 THR A N 1
ATOM 1820 C CA . THR A 1 229 ? 1.688 5.987 -18.862 1.00 92.31 229 THR A CA 1
ATOM 1821 C C . THR A 1 229 ? 1.946 7.469 -18.619 1.00 92.31 229 THR A C 1
ATOM 1823 O O . THR A 1 229 ? 1.425 8.292 -19.375 1.00 92.31 229 THR A O 1
ATOM 1826 N N . GLY A 1 230 ? 2.665 7.823 -17.549 1.00 89.88 230 GLY A N 1
ATOM 1827 C CA . GLY A 1 230 ? 2.848 9.202 -17.089 1.00 89.88 230 GLY A CA 1
ATOM 1828 C C . GLY A 1 230 ? 1.548 9.909 -16.680 1.00 89.88 230 GLY A C 1
ATOM 1829 O O . GLY A 1 230 ? 1.524 11.127 -16.505 1.00 89.88 230 GLY A O 1
ATOM 1830 N N . LYS A 1 231 ? 0.426 9.186 -16.568 1.00 89.44 231 LYS A N 1
ATOM 1831 C CA . LYS A 1 231 ? -0.861 9.757 -16.141 1.00 89.44 231 LYS A CA 1
ATOM 1832 C C . LYS A 1 231 ? -0.892 9.890 -14.625 1.00 89.44 231 LYS A C 1
ATOM 1834 O O . LYS A 1 231 ? -0.277 9.101 -13.924 1.00 89.44 231 LYS A O 1
ATOM 1839 N N . SER A 1 232 ? -1.677 10.835 -14.105 1.00 87.06 232 SER A N 1
ATOM 1840 C CA . SER A 1 232 ? -1.849 10.964 -12.655 1.00 87.06 232 SER A CA 1
ATOM 1841 C C . SER A 1 232 ? -2.466 9.700 -12.044 1.00 87.06 232 SER A C 1
ATOM 1843 O O . SER A 1 232 ? -3.388 9.113 -12.620 1.00 87.06 232 SER A O 1
ATOM 1845 N N . PHE A 1 233 ? -2.019 9.338 -10.838 1.00 86.44 233 PHE A N 1
ATOM 1846 C CA . PHE A 1 233 ? -2.550 8.208 -10.068 1.00 86.44 233 PHE A CA 1
ATOM 1847 C C . PHE A 1 233 ? -4.084 8.243 -9.972 1.00 86.44 233 PHE A C 1
ATOM 1849 O O . PHE A 1 233 ? -4.766 7.291 -10.344 1.00 86.44 233 PHE A O 1
ATOM 1856 N N . SER A 1 234 ? -4.644 9.404 -9.612 1.00 84.00 234 SER A N 1
ATOM 1857 C CA . SER A 1 234 ? -6.092 9.643 -9.506 1.00 84.00 234 SER A CA 1
ATOM 1858 C C . SER A 1 234 ? -6.873 9.408 -10.802 1.00 84.00 234 SER A C 1
ATOM 1860 O O . SER A 1 234 ? -8.069 9.126 -10.765 1.00 84.00 234 SER A O 1
ATOM 1862 N N . SER A 1 235 ? -6.227 9.535 -11.964 1.00 86.62 235 SER A N 1
ATOM 1863 C CA . SER A 1 235 ? -6.848 9.271 -13.263 1.00 86.62 235 SER A CA 1
ATOM 1864 C C . SER A 1 235 ? -6.976 7.773 -13.537 1.00 86.62 235 SER A C 1
ATOM 1866 O O . SER A 1 235 ? -7.960 7.347 -14.144 1.00 86.62 235 SER A O 1
ATOM 1868 N N . ILE A 1 236 ? -5.999 6.989 -13.077 1.00 86.88 236 ILE A N 1
ATOM 1869 C CA . ILE A 1 236 ? -5.921 5.538 -13.278 1.00 86.88 236 ILE A CA 1
ATOM 1870 C C . ILE A 1 236 ? -6.743 4.805 -12.216 1.00 86.88 236 ILE A C 1
ATOM 1872 O O . ILE A 1 236 ? -7.509 3.912 -12.559 1.00 86.88 236 ILE A O 1
ATOM 1876 N N . ALA A 1 237 ? -6.653 5.234 -10.956 1.00 85.44 237 ALA A N 1
ATOM 1877 C CA . ALA A 1 237 ? -7.365 4.653 -9.818 1.00 85.44 237 ALA A CA 1
ATOM 1878 C C . ALA A 1 237 ? -8.884 4.908 -9.827 1.00 85.44 237 ALA A C 1
ATOM 1880 O O . ALA A 1 237 ? -9.586 4.527 -8.891 1.00 85.44 237 ALA A O 1
ATOM 1881 N N . LYS A 1 238 ? -9.426 5.575 -10.858 1.00 81.81 238 LYS A N 1
ATOM 1882 C CA . LYS A 1 238 ? -10.854 5.908 -10.929 1.00 81.81 238 LYS A CA 1
ATOM 1883 C C . LYS A 1 238 ? -11.706 4.664 -10.693 1.00 81.81 238 LYS A C 1
ATOM 1885 O O . LYS A 1 238 ? -11.640 3.716 -11.465 1.00 81.81 238 LYS A O 1
ATOM 1890 N N . GLN A 1 239 ? -12.579 4.754 -9.687 1.00 75.44 239 GLN A N 1
ATOM 1891 C CA . GLN A 1 239 ? -13.554 3.722 -9.310 1.00 75.44 239 GLN A CA 1
ATOM 1892 C C . GLN A 1 239 ? -12.958 2.466 -8.656 1.00 75.44 239 GLN A C 1
ATOM 1894 O O . GLN A 1 239 ? -13.710 1.532 -8.382 1.00 75.44 239 GLN A O 1
ATOM 1899 N N . VAL A 1 240 ? -11.655 2.444 -8.368 1.00 79.06 240 VAL A N 1
ATOM 1900 C CA . VAL A 1 240 ? -11.029 1.377 -7.584 1.00 79.06 240 VAL A CA 1
ATOM 1901 C C . VAL A 1 240 ? -10.974 1.836 -6.124 1.00 79.06 240 VAL A C 1
ATOM 1903 O O . VAL A 1 240 ? -10.276 2.806 -5.831 1.00 79.06 240 VAL A O 1
ATOM 1906 N N . PRO A 1 241 ? -11.730 1.216 -5.202 1.00 82.88 241 PRO A N 1
ATOM 1907 C CA . PRO A 1 241 ? -11.521 1.452 -3.779 1.00 82.88 241 PRO A CA 1
ATOM 1908 C C . PRO A 1 241 ? -10.128 0.943 -3.393 1.00 82.88 241 PRO A C 1
ATOM 1910 O O . PRO A 1 241 ? -9.804 -0.210 -3.646 1.00 82.88 241 PRO A O 1
ATOM 1913 N N . LEU A 1 242 ? -9.304 1.817 -2.814 1.00 88.94 242 LEU A N 1
ATOM 1914 C CA . LEU A 1 242 ? -7.920 1.505 -2.423 1.00 88.94 242 LEU A CA 1
ATOM 1915 C C . LEU A 1 242 ? -7.775 1.169 -0.940 1.00 88.94 242 LEU A C 1
ATOM 1917 O O . LEU A 1 242 ? -6.671 0.968 -0.446 1.00 88.94 242 LEU A O 1
ATOM 1921 N N . TYR A 1 243 ? -8.891 1.129 -0.227 1.00 91.81 243 TYR A N 1
ATOM 1922 C CA . TYR A 1 243 ? -8.941 0.776 1.173 1.00 91.81 243 TYR A CA 1
ATOM 1923 C C . TYR A 1 243 ? -10.325 0.229 1.520 1.00 91.81 243 TYR A C 1
ATOM 1925 O O . TYR A 1 243 ? -11.309 0.460 0.805 1.00 91.81 243 TYR A O 1
ATOM 1933 N N . TYR A 1 244 ? -10.398 -0.475 2.643 1.00 92.19 244 TYR A N 1
ATOM 1934 C CA . TYR A 1 244 ? -11.623 -1.046 3.175 1.00 92.19 244 TYR A CA 1
ATOM 1935 C C . TYR A 1 244 ? -11.599 -1.038 4.700 1.00 92.19 244 TYR A C 1
ATOM 1937 O O . TYR A 1 244 ? -10.584 -1.375 5.299 1.00 92.19 244 TYR A O 1
ATOM 1945 N N . VAL A 1 245 ? -12.730 -0.733 5.333 1.00 94.88 245 VAL A N 1
ATOM 1946 C CA . VAL A 1 245 ? -12.940 -1.026 6.756 1.00 94.88 245 VAL A CA 1
ATOM 1947 C C . VAL A 1 245 ? -13.755 -2.307 6.857 1.00 94.88 245 VAL A C 1
ATOM 1949 O O . VAL A 1 245 ? -14.886 -2.372 6.373 1.00 94.88 245 VAL A O 1
ATOM 1952 N N . VAL A 1 246 ? -13.156 -3.341 7.444 1.00 95.75 246 VAL A N 1
ATOM 1953 C CA . VAL A 1 246 ? -13.713 -4.694 7.489 1.00 95.75 246 VAL A CA 1
ATOM 1954 C C . VAL A 1 246 ? -13.825 -5.166 8.931 1.00 95.75 246 VAL A C 1
ATOM 1956 O O . VAL A 1 246 ? -12.913 -4.989 9.733 1.00 95.75 246 VAL A O 1
ATOM 1959 N N . ASP A 1 247 ? -14.949 -5.785 9.261 1.00 96.25 247 ASP A N 1
ATOM 1960 C CA . ASP A 1 247 ? -15.200 -6.425 10.549 1.00 96.25 247 ASP A CA 1
ATOM 1961 C C . ASP A 1 247 ? -15.304 -7.951 10.392 1.00 96.25 247 ASP A C 1
ATOM 1963 O O . ASP A 1 247 ? -15.285 -8.500 9.285 1.00 96.25 247 ASP A O 1
ATOM 1967 N N . LYS A 1 248 ? -15.446 -8.655 11.514 1.00 94.81 248 LYS A N 1
ATOM 1968 C CA . LYS A 1 248 ? -15.561 -10.117 11.521 1.00 94.81 248 LYS A CA 1
ATOM 1969 C C . LYS A 1 248 ? -16.771 -10.652 10.741 1.00 94.81 248 LYS A C 1
ATOM 1971 O O . LYS A 1 248 ? -16.732 -11.769 10.230 1.00 94.81 248 LYS A O 1
ATOM 1976 N N . GLU A 1 249 ? -17.858 -9.891 10.660 1.00 93.62 249 GLU A N 1
ATOM 1977 C CA . GLU A 1 249 ? -19.075 -10.326 9.966 1.00 93.62 249 GLU A CA 1
ATOM 1978 C C . GLU A 1 249 ? -18.921 -10.196 8.447 1.00 93.62 249 GLU A C 1
ATOM 1980 O O . GLU A 1 249 ? -19.349 -11.062 7.682 1.00 93.62 249 GLU A O 1
ATOM 1985 N N . SER A 1 250 ? -18.273 -9.122 8.008 1.00 94.38 250 SER A N 1
ATOM 1986 C CA . SER A 1 250 ? -18.084 -8.785 6.604 1.00 94.38 250 SER A CA 1
ATOM 1987 C C . SER A 1 250 ? -16.875 -9.475 5.969 1.00 94.38 250 SER A C 1
ATOM 1989 O O . SER A 1 250 ? -16.906 -9.711 4.758 1.00 94.38 250 SER A O 1
ATOM 1991 N N . MET A 1 251 ? -15.85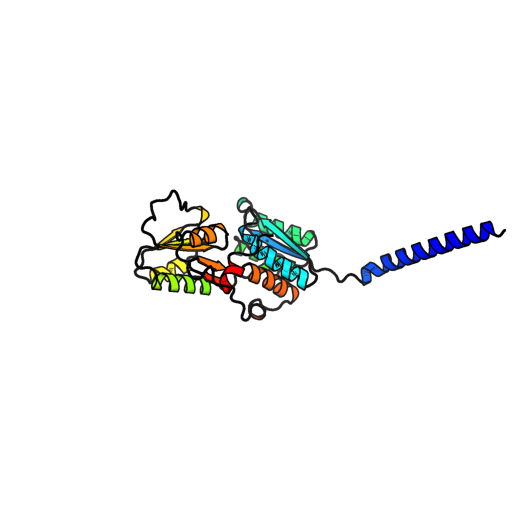4 -9.875 6.736 1.00 93.19 251 MET A N 1
ATOM 1992 C CA . MET A 1 251 ? -14.597 -10.428 6.196 1.00 93.19 251 MET A CA 1
ATOM 1993 C C . MET A 1 251 ? -14.765 -11.654 5.281 1.00 93.19 251 MET A C 1
ATOM 1995 O O . MET A 1 251 ? -13.949 -11.866 4.387 1.00 93.19 251 MET A O 1
ATOM 1999 N N . TYR A 1 252 ? -15.842 -12.428 5.450 1.00 91.94 252 TYR A N 1
ATOM 2000 C CA . TYR A 1 252 ? -16.153 -13.614 4.635 1.00 91.94 252 TYR A CA 1
ATOM 2001 C C . TYR A 1 252 ? -17.122 -13.355 3.475 1.00 91.94 252 TYR A C 1
ATOM 2003 O O . TYR A 1 252 ? -17.540 -14.288 2.789 1.00 91.94 252 TYR A O 1
ATOM 2011 N N . THR A 1 253 ? -17.512 -12.104 3.239 1.00 92.06 253 THR A N 1
ATOM 2012 C CA . THR A 1 253 ? -18.270 -11.756 2.032 1.00 92.06 253 THR A CA 1
ATOM 2013 C C . THR A 1 253 ? -17.411 -11.985 0.788 1.00 92.06 253 THR A C 1
ATOM 2015 O O . THR A 1 253 ? -16.193 -11.826 0.831 1.00 92.06 253 THR A O 1
ATOM 2018 N N . GLU A 1 254 ? -18.035 -12.302 -0.353 1.00 86.94 254 GLU A N 1
ATOM 2019 C CA . GLU A 1 254 ? -17.304 -12.589 -1.601 1.00 86.94 254 GLU A CA 1
ATOM 2020 C C . GLU A 1 254 ? -16.336 -11.458 -1.996 1.00 86.94 254 GLU A C 1
ATOM 2022 O O . GLU A 1 254 ? -15.268 -11.704 -2.558 1.00 86.94 254 GLU A O 1
ATOM 2027 N N . LYS A 1 255 ? -16.709 -10.214 -1.669 1.00 85.69 255 LYS A N 1
ATOM 2028 C CA . LYS A 1 255 ? -15.886 -9.023 -1.879 1.00 85.69 255 LYS A CA 1
ATOM 2029 C C . LYS A 1 255 ? -14.594 -9.091 -1.064 1.00 85.69 255 LYS A C 1
ATOM 2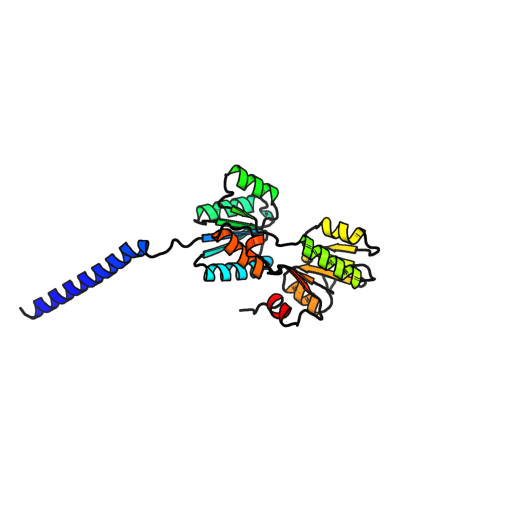031 O O . LYS A 1 255 ? -13.518 -9.010 -1.644 1.00 85.69 255 LYS A O 1
ATOM 2036 N N . PHE A 1 256 ? -14.695 -9.222 0.259 1.00 88.62 256 PHE A N 1
ATOM 2037 C CA . PHE A 1 256 ? -13.536 -9.126 1.148 1.00 88.62 256 PHE A CA 1
ATOM 2038 C C . PHE A 1 256 ? -12.726 -10.411 1.218 1.00 88.62 256 PHE A C 1
ATOM 2040 O O . PHE A 1 256 ? -11.520 -10.347 1.432 1.00 88.62 256 PHE A O 1
ATOM 2047 N N . GLN A 1 257 ? -13.334 -11.560 0.924 1.00 84.25 257 GLN A N 1
ATOM 2048 C CA . GLN A 1 257 ? -12.615 -12.824 0.919 1.00 84.25 257 GLN A CA 1
ATOM 2049 C C . GLN A 1 257 ? -11.452 -12.821 -0.088 1.00 84.25 257 GLN A C 1
ATOM 2051 O O . GLN A 1 257 ? -10.370 -13.307 0.221 1.00 84.25 257 GLN A O 1
ATOM 2056 N N . LYS A 1 258 ? -11.654 -12.235 -1.276 1.00 80.69 258 LYS A N 1
ATOM 2057 C CA . LYS A 1 258 ? -10.617 -12.133 -2.321 1.00 80.69 258 LYS A CA 1
ATOM 2058 C C . LYS A 1 258 ? -9.491 -11.157 -1.963 1.00 80.69 258 LYS A C 1
ATOM 2060 O O . LYS A 1 258 ? -8.418 -11.255 -2.545 1.00 80.69 258 LYS A O 1
ATOM 2065 N N . ILE A 1 259 ? -9.760 -10.225 -1.051 1.00 83.12 259 ILE A N 1
ATOM 2066 C CA . ILE A 1 259 ? -8.866 -9.120 -0.688 1.00 83.12 259 ILE A CA 1
ATOM 2067 C C . ILE A 1 259 ? -8.047 -9.492 0.551 1.00 83.12 259 ILE A C 1
ATOM 2069 O O . ILE A 1 259 ? -6.835 -9.348 0.549 1.00 83.12 259 ILE A O 1
ATOM 2073 N N . LEU A 1 260 ? -8.704 -10.018 1.588 1.00 84.50 260 LEU A N 1
ATOM 2074 C CA . LEU A 1 260 ? -8.075 -10.366 2.865 1.00 84.50 260 LEU A CA 1
ATOM 2075 C C . LEU A 1 260 ? -7.410 -11.746 2.865 1.00 84.50 260 LEU A C 1
ATOM 2077 O O . LEU A 1 260 ? -6.543 -12.007 3.694 1.00 84.50 260 LEU A O 1
ATOM 2081 N N . PHE A 1 261 ? -7.817 -12.636 1.955 1.00 80.12 261 PHE A N 1
ATOM 2082 C CA . PHE A 1 261 ? -7.256 -13.982 1.817 1.00 80.12 261 PHE A CA 1
ATOM 2083 C C . PHE A 1 261 ? -6.829 -14.231 0.367 1.00 80.12 261 PHE A C 1
ATOM 2085 O O . PHE A 1 261 ? -7.396 -15.106 -0.301 1.00 80.12 261 PHE A O 1
ATOM 2092 N N . PRO A 1 262 ? -5.865 -13.454 -0.160 1.00 64.81 262 PRO A N 1
ATOM 2093 C CA . PRO A 1 262 ? -5.336 -13.724 -1.485 1.00 64.81 262 PRO A CA 1
ATOM 2094 C C . PRO A 1 262 ? -4.805 -15.160 -1.496 1.00 64.81 262 PRO A C 1
ATOM 2096 O O . PRO A 1 262 ? -4.142 -15.593 -0.553 1.00 64.81 262 PRO A O 1
ATOM 2099 N N . PHE A 1 263 ? -5.185 -15.934 -2.517 1.00 51.62 263 PHE A N 1
ATOM 2100 C CA . PHE A 1 263 ? -4.841 -17.350 -2.602 1.00 51.62 263 PHE A CA 1
ATOM 2101 C C . PHE A 1 263 ? -3.328 -17.512 -2.443 1.00 51.62 263 PHE A C 1
ATOM 2103 O O . PHE A 1 263 ? -2.572 -17.111 -3.328 1.00 51.62 263 PHE A O 1
ATOM 2110 N N . ALA A 1 264 ? -2.907 -18.096 -1.319 1.00 45.81 264 ALA A N 1
ATOM 2111 C CA . ALA A 1 264 ? -1.535 -18.536 -1.141 1.00 45.81 264 ALA A CA 1
ATOM 2112 C C . ALA A 1 264 ? -1.202 -19.464 -2.316 1.00 45.81 264 ALA A C 1
ATOM 2114 O O . ALA A 1 264 ? -1.902 -20.460 -2.535 1.00 45.81 264 ALA A O 1
ATOM 2115 N N . LYS A 1 265 ? -0.205 -19.081 -3.114 1.00 38.97 265 LYS A N 1
ATOM 2116 C CA . LYS A 1 265 ? 0.389 -19.982 -4.101 1.00 38.97 265 LYS A CA 1
ATOM 2117 C C . LYS A 1 265 ? 1.237 -21.028 -3.396 1.00 38.97 265 LYS A C 1
ATOM 2119 O O . LYS A 1 265 ? 1.933 -20.659 -2.426 1.00 38.97 265 LYS A O 1
#